Protein 3U0V (pdb70)

Nearest PDB structures (foldseek):
  3u0v-assembly1_A  TM=1.005E+00  e=5.266E-47  Homo sapiens
  6qgo-assembly1_B  TM=9.030E-01  e=2.728E-20  Homo sapiens
  5syn-assembly3_C  TM=9.122E-01  e=4.892E-20  Homo sapiens
  6bje-assembly2_B  TM=8.977E-01  e=9.302E-20  Homo sapiens
  1fj2-assembly1_A  TM=8.960E-01  e=1.400E-19  Homo sapiens

Secondary structure (DSSP, 8-state):
--EEEE--SS---EEEEEE--TT--HHHHHHHHHHHHTS----SSEEEEEE-PPEEE-GGGTT-EEE-SS--SSSSSSS---HHHHHHHHHHHHHHHHHHHHTT--GGGEEEEEETHHHHHHHHIIIII-TTSSEEEEES----TT-HHHHHHHH--S----EEEEEETT-SSS-HHHHHHHHHHHHHTT--EEEEEETT--SS--HHHHHHHHHHHHHH--

Radius of gyration: 16.02 Å; Cα contacts (8 Å, |Δi|>4): 512; chains: 1; bounding box: 33×42×43 Å

Organism: Homo sapiens (NCBI:txid9606)

Structure (mmCIF, N/CA/C/O backbone):
data_3U0V
#
_entry.id   3U0V
#
_cell.length_a   47.782
_cell.length_b   60.778
_cell.length_c   76.620
_cell.angle_alpha   90.000
_cell.angle_beta   90.000
_cell.angle_gamma   90.000
#
_symmetry.space_group_name_H-M   'P 21 21 21'
#
loop_
_entity.id
_entity.type
_entity.pdbx_description
1 polymer 'Lysophospholipase-like protein 1'
2 water water
#
loop_
_atom_site.group_PDB
_atom_site.id
_atom_site.type_symbol
_atom_site.label_atom_id
_atom_site.label_alt_id
_atom_site.label_comp_id
_atom_site.label_asym_id
_atom_site.label_entity_id
_atom_site.label_seq_id
_atom_site.pdbx_PDB_ins_code
_atom_site.Cartn_x
_atom_site.Cartn_y
_atom_site.Cartn_z
_atom_site.occupancy
_atom_site.B_iso_or_equiv
_atom_site.auth_seq_id
_atom_site.auth_comp_id
_atom_site.auth_asym_id
_atom_site.auth_atom_id
_atom_site.pdbx_PDB_model_num
ATOM 1 N N . LEU A 1 11 ? 8.622 24.758 28.453 1.00 27.90 9 LEU A N 1
ATOM 2 C CA . LEU A 1 11 ? 9.429 25.526 27.411 1.00 22.46 9 LEU A CA 1
ATOM 3 C C . LEU A 1 11 ? 9.546 24.805 26.078 1.00 19.01 9 LEU A C 1
ATOM 4 O O . LEU A 1 11 ? 9.883 23.586 26.008 1.00 20.87 9 LEU A O 1
ATOM 9 N N . GLN A 1 12 ? 9.511 25.606 25.037 1.00 15.77 10 GLN A N 1
ATOM 10 C CA . GLN A 1 12 ? 9.835 25.142 23.682 1.00 15.30 10 GLN A CA 1
ATOM 11 C C . GLN A 1 12 ? 11.343 25.050 23.653 1.00 16.26 10 GLN A C 1
ATOM 12 O O . GLN A 1 12 ? 11.994 25.760 24.418 1.00 16.82 10 GLN A O 1
ATOM 18 N N . ARG A 1 13 ? 11.860 24.237 22.758 1.00 15.54 11 ARG A N 1
ATOM 19 C CA . ARG A 1 13 ? 13.353 24.108 22.715 1.00 14.53 11 ARG A CA 1
ATOM 20 C C . ARG A 1 13 ? 13.836 23.547 21.398 1.00 18.75 11 ARG A C 1
ATOM 21 O O . ARG A 1 13 ? 13.003 22.902 20.694 1.00 26.27 11 ARG A O 1
ATOM 29 N N . CYS A 1 14 ? 15.122 23.804 21.080 1.00 15.01 12 CYS A N 1
ATOM 30 C CA . CYS A 1 14 ? 15.731 23.204 19.899 1.00 15.41 12 CYS A CA 1
ATOM 31 C C . CYS A 1 14 ? 16.700 22.178 20.464 1.00 17.85 12 CYS A C 1
ATOM 32 O O . CYS A 1 14 ? 17.497 22.543 21.335 1.00 15.16 12 CYS A O 1
ATOM 35 N N . ILE A 1 15 ? 16.624 20.913 20.020 1.00 15.93 13 ILE A N 1
ATOM 36 C CA . ILE A 1 15 ? 17.606 19.888 20.513 1.00 13.71 13 ILE A CA 1
ATOM 37 C C . ILE A 1 15 ? 18.543 19.501 19.426 1.00 19.30 13 ILE A C 1
ATOM 38 O O . ILE A 1 15 ? 18.093 19.024 18.360 1.00 18.99 13 ILE A O 1
ATOM 43 N N . VAL A 1 16 ? 19.837 19.700 19.701 1.00 13.85 14 VAL A N 1
ATOM 44 C CA . VAL A 1 16 ? 20.942 19.198 18.782 1.00 12.31 14 VAL A CA 1
ATOM 45 C C . VAL A 1 16 ? 21.456 17.862 19.390 1.00 12.77 14 VAL A C 1
ATOM 46 O O . VAL A 1 16 ? 22.005 17.830 20.463 1.00 12.78 14 VAL A O 1
ATOM 50 N N . SER A 1 17 ? 21.088 16.734 18.775 1.00 12.40 15 SER A N 1
ATOM 51 C CA . SER A 1 17 ? 21.431 15.393 19.350 1.00 12.90 15 SER A CA 1
ATOM 52 C C . SER A 1 17 ? 22.948 15.139 19.345 1.00 12.13 15 SER A C 1
ATOM 53 O O . SER A 1 17 ? 23.703 15.740 18.561 1.00 13.97 15 SER A O 1
ATOM 56 N N . PRO A 1 18 ? 23.407 14.229 20.224 1.00 11.49 16 PRO A N 1
ATOM 57 C CA . PRO A 1 18 ? 24.791 13.708 20.088 1.00 12.06 16 PRO A CA 1
ATOM 58 C C . PRO A 1 18 ? 24.781 12.838 18.824 1.00 15.08 16 PRO A C 1
ATOM 59 O O . PRO A 1 18 ? 23.736 12.407 18.377 1.00 14.26 16 PRO A O 1
ATOM 63 N N . ALA A 1 19 ? 25.963 12.600 18.299 1.00 11.43 17 ALA A N 1
ATOM 64 C CA . ALA A 1 19 ? 26.139 11.730 17.090 1.00 11.43 17 ALA A CA 1
ATOM 65 C C . ALA A 1 19 ? 25.937 10.257 17.457 1.00 14.34 17 ALA A C 1
ATOM 66 O O . ALA A 1 19 ? 25.604 9.438 16.621 1.00 15.08 17 ALA A O 1
ATOM 68 N N . GLY A 1 20 ? 26.116 9.942 18.711 1.00 13.51 18 GLY A N 1
ATOM 69 C CA . GLY A 1 20 ? 25.916 8.541 19.220 1.00 12.82 18 GLY A CA 1
ATOM 70 C C . GLY A 1 20 ? 25.283 8.579 20.573 1.00 12.75 18 GLY A C 1
ATOM 71 O O . GLY A 1 20 ? 24.395 9.401 20.858 1.00 16.33 18 GLY A O 1
ATOM 72 N N . ARG A 1 21 ? 25.602 7.590 21.397 1.00 13.30 19 ARG A N 1
ATOM 73 C CA . ARG A 1 21 ? 24.770 7.383 22.646 1.00 12.23 19 ARG A CA 1
ATOM 74 C C . ARG A 1 21 ? 24.818 8.660 23.521 1.00 11.71 19 ARG A C 1
ATOM 75 O O . ARG A 1 21 ? 25.963 9.225 23.740 1.00 16.22 19 ARG A O 1
ATOM 83 N N . HIS A 1 22 ? 23.623 9.064 24.038 1.00 14.23 20 HIS A N 1
ATOM 84 C CA . HIS A 1 22 ? 23.632 10.268 24.876 1.00 14.32 20 HIS A CA 1
ATOM 85 C C . HIS A 1 22 ? 24.095 9.905 26.289 1.00 14.16 20 HIS A C 1
ATOM 8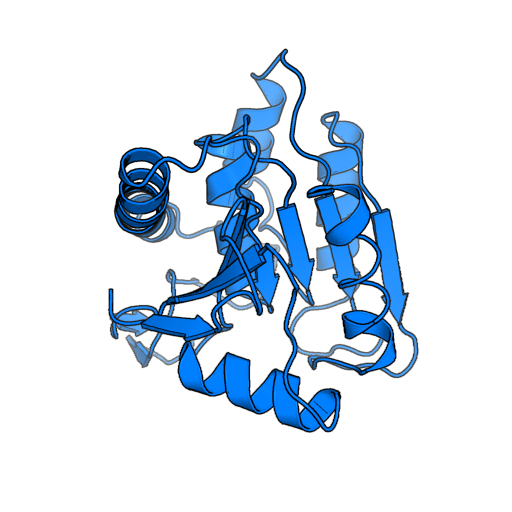6 O O . HIS A 1 22 ? 23.455 8.998 26.956 1.00 15.85 20 HIS A O 1
ATOM 93 N N . SER A 1 23 ? 25.121 10.605 26.780 1.00 13.53 21 SER A N 1
ATOM 94 C CA . SER A 1 23 ? 25.571 10.351 28.164 1.00 11.98 21 SER A CA 1
ATOM 95 C C . SER A 1 23 ? 25.674 11.666 29.023 1.00 12.11 21 SER A C 1
ATOM 96 O O . SER A 1 23 ? 26.014 11.609 30.210 1.00 16.62 21 SER A O 1
ATOM 99 N N . ALA A 1 24 ? 25.494 12.826 28.393 1.00 12.07 22 ALA A N 1
ATOM 100 C CA . ALA A 1 24 ? 25.632 14.094 29.109 1.00 10.69 22 ALA A CA 1
ATOM 101 C C . ALA A 1 24 ? 24.799 15.147 28.348 1.00 14.91 22 ALA A C 1
ATOM 102 O O . ALA A 1 24 ? 24.377 14.947 27.188 1.00 11.72 22 ALA A O 1
ATOM 104 N N . SER A 1 25 ? 24.563 16.267 29.021 1.00 14.22 23 SER A N 1
ATOM 105 C CA . SER A 1 25 ? 23.620 17.241 28.430 1.00 15.89 23 SER A CA 1
ATOM 106 C C . SER A 1 25 ? 24.278 18.610 28.650 1.00 16.56 23 SER A C 1
ATOM 107 O O . SER A 1 25 ? 24.857 18.836 29.728 1.00 15.70 23 SER A O 1
ATOM 110 N N . LEU A 1 26 ? 24.124 19.486 27.640 1.00 14.34 24 LEU A N 1
ATOM 111 C CA . LEU A 1 26 ? 24.555 20.879 27.689 1.00 12.71 24 LEU A CA 1
ATOM 112 C C . LEU A 1 26 ? 23.238 21.698 27.566 1.00 12.88 24 LEU A C 1
ATOM 113 O O . LEU A 1 26 ? 22.602 21.629 26.519 1.00 14.12 24 LEU A O 1
ATOM 118 N N . ILE A 1 27 ? 22.908 22.558 28.553 1.00 10.99 25 ILE A N 1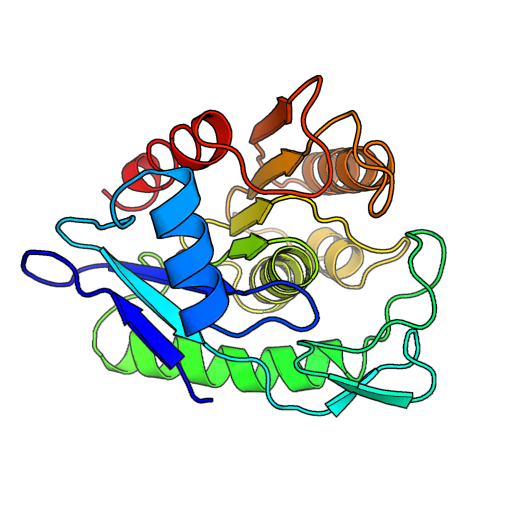
ATOM 119 C CA . ILE A 1 27 ? 21.641 23.423 28.485 1.00 11.57 25 ILE A CA 1
ATOM 120 C C . ILE A 1 27 ? 22.339 24.771 28.147 1.00 16.58 25 ILE A C 1
ATOM 121 O O . ILE A 1 27 ? 23.125 25.265 28.943 1.00 12.29 25 ILE A O 1
ATOM 126 N N . PHE A 1 28 ? 21.976 25.356 27.028 1.00 11.99 26 PHE A N 1
ATOM 127 C CA . PHE A 1 28 ? 22.740 26.557 26.512 1.00 12.76 26 PHE A CA 1
ATOM 128 C C . PHE A 1 28 ? 21.617 27.611 26.334 1.00 11.44 26 PHE A C 1
ATOM 129 O O . PHE A 1 28 ? 20.701 27.473 25.479 1.00 11.33 26 PHE A O 1
ATOM 137 N N . LEU A 1 29 ? 21.674 28.713 27.136 1.00 10.03 27 LEU A N 1
ATOM 138 C CA . LEU A 1 29 ? 20.521 29.671 27.238 1.00 12.21 27 LEU A CA 1
ATOM 139 C C . LEU A 1 29 ? 20.835 30.882 26.406 1.00 13.66 27 LEU A C 1
ATOM 140 O O . LEU A 1 29 ? 21.906 31.484 26.476 1.00 11.30 27 LEU A O 1
ATOM 145 N N . HIS A 1 30 ? 19.901 31.231 25.576 1.00 10.33 28 HIS A N 1
ATOM 146 C CA . HIS A 1 30 ? 20.016 32.417 24.635 1.00 11.15 28 HIS A CA 1
ATOM 147 C C . HIS A 1 30 ? 19.945 33.805 25.355 1.00 10.91 28 HIS A C 1
ATOM 148 O O . HIS A 1 30 ? 19.693 33.864 26.564 1.00 11.17 28 HIS A O 1
ATOM 155 N N . GLY A 1 31 ? 20.481 34.856 24.675 1.00 13.83 29 GLY A N 1
ATOM 156 C CA . GLY A 1 31 ? 20.404 36.191 25.252 1.00 13.10 29 GLY A CA 1
ATOM 157 C C . GLY A 1 31 ? 19.072 36.884 24.978 1.00 10.03 29 GLY A C 1
ATOM 158 O O . GLY A 1 31 ? 18.058 36.330 24.399 1.00 12.16 29 GLY A O 1
ATOM 159 N N . SER A 1 32 ? 18.968 38.131 25.494 1.00 12.35 30 SER A N 1
ATOM 160 C CA . SER A 1 32 ? 17.635 38.778 25.436 1.00 13.01 30 SER A CA 1
ATOM 161 C C . SER A 1 32 ?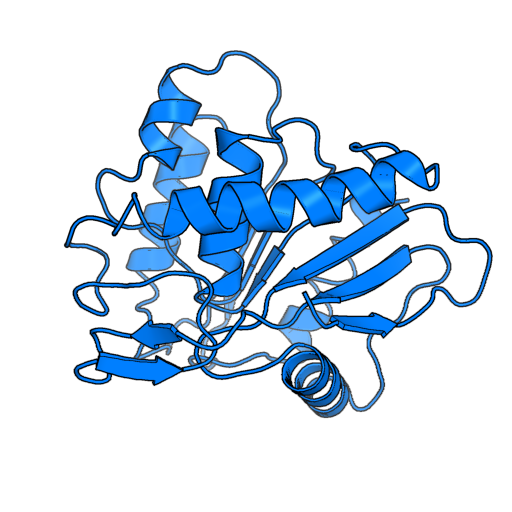 17.148 38.880 23.998 1.00 16.04 30 SER A C 1
ATOM 162 O O . SER A 1 32 ? 17.833 39.169 23.098 1.00 12.89 30 SER A O 1
ATOM 165 N N . GLY A 1 33 ? 15.850 38.580 23.843 1.00 12.42 31 GLY A N 1
ATOM 166 C CA . GLY A 1 33 ? 15.173 38.795 22.577 1.00 15.33 31 GLY A CA 1
ATOM 167 C C . GLY A 1 33 ? 15.334 37.645 21.562 1.00 15.16 31 GLY A C 1
ATOM 168 O O . GLY A 1 33 ? 14.811 37.704 20.445 1.00 15.55 31 GLY A O 1
ATOM 169 N N . ASP A 1 34 ? 16.087 36.631 21.893 1.00 12.68 32 ASP A N 1
ATOM 170 C CA . ASP A 1 34 ? 16.458 35.619 20.886 1.00 13.33 32 ASP A CA 1
ATOM 171 C C . ASP A 1 34 ? 15.464 34.379 21.158 1.00 12.76 32 ASP A C 1
ATOM 172 O O . ASP A 1 34 ? 14.357 34.472 21.790 1.00 16.89 32 ASP A O 1
ATOM 177 N N . SER A 1 35 ? 15.860 33.215 20.631 1.00 15.08 33 SER A N 1
ATOM 178 C CA . SER A 1 35 ? 15.180 31.977 20.873 1.00 11.89 33 SER A CA 1
ATOM 179 C C . SER A 1 35 ? 16.129 30.819 20.871 1.00 14.44 33 SER A C 1
ATOM 180 O O . SER A 1 35 ? 17.317 31.046 20.475 1.00 9.72 33 SER A O 1
ATOM 183 N N . GLY A 1 36 ? 15.712 29.582 21.234 1.00 11.54 34 GLY A N 1
ATOM 184 C CA . GLY A 1 36 ? 16.797 28.577 21.187 1.00 12.03 34 GLY A CA 1
ATOM 185 C C . GLY A 1 36 ? 17.290 28.214 19.742 1.00 10.87 34 GLY A C 1
ATOM 186 O O . GLY A 1 36 ? 18.507 28.009 19.557 1.00 12.84 34 GLY A O 1
ATOM 187 N N . GLN A 1 37 ? 16.327 28.098 18.776 1.00 12.13 35 GLN A N 1
ATOM 188 C CA . GLN A 1 37 ? 16.698 27.856 17.402 1.00 13.05 35 GLN A CA 1
ATOM 189 C C . GLN A 1 37 ? 17.540 29.065 16.862 1.00 16.06 35 GLN A C 1
ATOM 190 O O . GLN A 1 37 ? 18.449 28.876 16.116 1.00 13.54 35 GLN A O 1
ATOM 196 N N . GLY A 1 38 ? 17.176 30.286 17.243 1.00 16.63 36 GLY A N 1
ATOM 197 C CA . GLY A 1 38 ? 17.989 31.501 16.910 1.00 12.00 36 GLY A CA 1
ATOM 198 C C . GLY A 1 38 ? 19.421 31.337 17.343 1.00 14.39 36 GLY A C 1
ATOM 199 O O . GLY A 1 38 ? 20.236 31.585 16.539 1.00 12.11 36 GLY A O 1
ATOM 200 N N . LEU A 1 39 ? 19.668 30.918 18.570 1.00 11.09 37 LEU A N 1
ATOM 201 C CA . LEU A 1 39 ? 21.078 30.831 19.127 1.00 12.85 37 LEU A CA 1
ATOM 202 C C . LEU A 1 39 ? 21.813 29.710 18.344 1.00 10.90 37 LEU A C 1
ATOM 203 O O . LEU A 1 39 ? 23.021 29.825 17.999 1.00 11.82 37 LEU A O 1
ATOM 208 N N . ARG A 1 40 ? 21.098 28.585 18.233 1.00 11.86 38 ARG A N 1
ATOM 209 C CA . ARG A 1 40 ? 21.628 27.436 17.473 1.00 12.80 38 ARG A CA 1
ATOM 210 C C . ARG A 1 40 ? 22.157 27.828 16.069 1.00 14.56 38 ARG A C 1
ATOM 211 O O . ARG A 1 40 ? 23.334 27.480 15.717 1.00 13.49 38 ARG A O 1
ATOM 219 N N . MET A 1 41 ? 21.318 28.573 15.337 1.00 12.42 39 MET A N 1
ATOM 220 C CA . MET A 1 41 ? 21.676 29.010 13.959 1.00 14.43 39 MET A CA 1
ATOM 221 C C . MET A 1 41 ? 22.755 30.098 13.968 1.00 14.40 39 MET A C 1
ATOM 222 O O . MET A 1 41 ? 23.607 30.123 13.097 1.00 16.36 39 MET A O 1
ATOM 227 N N . TRP A 1 42 ? 22.778 30.898 15.040 1.00 12.83 40 TRP A N 1
ATOM 228 C CA . TRP A 1 42 ? 23.751 31.947 15.165 1.00 13.93 40 TRP A CA 1
ATOM 229 C C . TRP A 1 42 ? 25.135 31.249 15.362 1.00 11.81 40 TRP A C 1
ATOM 230 O O . TRP A 1 42 ? 26.176 31.524 14.635 1.00 17.77 40 TRP A O 1
ATOM 241 N N . ILE A 1 43 ? 25.208 30.284 16.297 1.00 11.56 41 ILE A N 1
ATOM 242 C CA . ILE A 1 43 ? 26.495 29.526 16.549 1.00 11.94 41 ILE A CA 1
ATOM 243 C C . ILE A 1 43 ? 26.947 28.836 15.199 1.00 12.89 41 ILE A C 1
ATOM 244 O O . ILE A 1 43 ? 28.168 28.833 14.896 1.00 17.14 41 ILE A O 1
ATOM 249 N N . LYS A 1 44 ? 25.956 28.246 14.509 1.00 13.66 42 LYS A N 1
ATOM 250 C CA . LYS A 1 44 ? 26.207 27.530 13.236 1.00 16.33 42 LYS A CA 1
ATOM 251 C C . LYS A 1 44 ? 26.868 28.516 12.251 1.00 26.37 42 LYS A C 1
ATOM 252 O O . LYS A 1 44 ? 27.906 28.179 11.613 1.00 19.87 42 LYS A O 1
ATOM 258 N N . GLN A 1 45 ? 26.307 29.730 12.151 1.00 15.16 43 GLN A N 1
ATOM 259 C CA . GLN A 1 45 ? 26.962 30.743 11.285 1.00 23.27 43 GLN A CA 1
ATOM 260 C C . GLN A 1 45 ? 28.372 31.079 11.769 1.00 19.78 43 GLN A C 1
ATOM 261 O O . GLN A 1 45 ? 29.359 31.092 10.960 1.00 19.18 43 GLN A O 1
ATOM 267 N N . VAL A 1 46 ? 28.580 31.297 13.087 1.00 16.16 44 VAL A N 1
ATOM 268 C CA . VAL A 1 46 ? 29.887 31.731 13.601 1.00 15.77 44 VAL A CA 1
ATOM 269 C C . VAL A 1 46 ? 30.962 30.658 13.413 1.00 25.06 44 VAL A C 1
ATOM 270 O O . VAL A 1 46 ? 32.120 30.977 13.147 1.00 23.70 44 VAL A O 1
ATOM 274 N N . LEU A 1 47 ? 30.536 29.386 13.491 1.00 21.50 45 LEU A N 1
ATOM 275 C CA . LEU A 1 47 ? 31.423 28.228 13.181 1.00 20.07 45 LEU A CA 1
ATOM 276 C C . LEU A 1 47 ? 31.441 27.688 11.767 1.00 25.12 45 LEU A C 1
ATOM 277 O O . LEU A 1 47 ? 32.207 26.734 11.502 1.00 36.70 45 LEU A O 1
ATOM 282 N N . ASN A 1 48 ? 30.556 28.139 10.895 1.00 25.75 46 ASN A N 1
ATOM 283 C CA . ASN A 1 48 ? 30.379 27.573 9.553 1.00 25.37 46 ASN A CA 1
ATOM 284 C C . ASN A 1 48 ? 30.037 26.069 9.598 1.00 28.39 46 ASN A C 1
ATOM 285 O O . ASN A 1 48 ? 30.227 25.355 8.649 1.00 24.57 46 ASN A O 1
ATOM 290 N N . GLN A 1 49 ? 29.573 25.597 10.749 1.00 23.51 47 GLN A N 1
ATOM 291 C CA . GLN A 1 49 ? 28.933 24.276 10.803 1.00 28.37 47 GLN A CA 1
ATOM 292 C C . GLN A 1 49 ? 28.326 24.249 12.173 1.00 19.22 47 GLN A C 1
ATOM 293 O O . GLN A 1 49 ? 28.639 25.079 13.009 1.00 18.20 47 GLN A O 1
ATOM 299 N N . ASP A 1 50 ? 27.446 23.320 12.400 1.00 19.21 48 ASP A N 1
ATOM 300 C CA . ASP A 1 50 ? 26.852 23.256 13.743 1.00 18.16 48 ASP A CA 1
ATOM 301 C C . ASP A 1 50 ? 27.825 22.868 14.804 1.00 15.36 48 ASP A C 1
ATOM 302 O O . ASP A 1 50 ? 28.853 22.119 14.592 1.00 15.80 48 ASP A O 1
ATOM 307 N N . LEU A 1 51 ? 27.578 23.396 16.000 1.00 15.37 49 LEU A N 1
ATOM 308 C CA . LEU A 1 51 ? 28.239 22.902 17.192 1.00 11.95 49 LEU A CA 1
ATOM 309 C C . LEU A 1 51 ? 27.611 21.550 17.518 1.00 15.63 49 LEU A C 1
ATOM 310 O O . LEU A 1 51 ? 26.381 21.484 17.746 1.00 12.41 49 LEU A O 1
ATOM 315 N N . THR A 1 52 ? 28.402 20.505 17.688 1.00 12.78 50 THR A N 1
ATOM 316 C CA . THR A 1 52 ? 27.832 19.142 17.877 1.00 13.16 50 THR A CA 1
ATOM 317 C C . THR A 1 52 ? 28.795 18.362 18.689 1.00 14.77 50 THR A C 1
ATOM 318 O O . THR A 1 52 ? 30.008 18.656 18.655 1.00 13.42 50 THR A O 1
ATOM 322 N N . PHE A 1 53 ? 28.329 17.312 19.354 1.00 14.01 51 PHE A N 1
ATOM 323 C CA . PHE A 1 53 ? 29.212 16.451 20.127 1.00 12.39 51 PHE A CA 1
ATOM 324 C C . PHE A 1 53 ? 28.905 14.985 19.855 1.00 12.45 51 PHE A C 1
ATOM 325 O O . PHE A 1 53 ? 27.823 14.659 19.335 1.00 13.62 51 PHE A O 1
ATOM 333 N N . GLN A 1 54 ? 29.855 14.151 20.297 1.00 13.94 52 GLN A N 1
ATOM 334 C CA . GLN A 1 54 ? 29.531 12.688 20.149 1.00 13.16 52 GLN A CA 1
ATOM 335 C C . GLN A 1 54 ? 28.553 12.132 21.168 1.00 11.24 52 GLN A C 1
ATOM 336 O O . GLN A 1 54 ? 27.707 11.253 20.817 1.00 12.86 52 GLN A O 1
ATOM 342 N N . HIS A 1 55 ? 28.617 12.623 22.425 1.00 12.15 53 HIS A N 1
ATOM 343 C CA . HIS A 1 55 ? 27.855 12.036 23.483 1.00 12.89 53 HIS A CA 1
ATOM 344 C C . HIS A 1 55 ? 26.987 13.046 24.254 1.00 13.41 53 HIS A C 1
ATOM 345 O O . HIS A 1 55 ? 26.234 12.679 25.188 1.00 12.38 53 HIS A O 1
ATOM 352 N N . ILE A 1 56 ? 27.125 14.317 23.869 1.00 12.98 54 ILE A N 1
ATOM 353 C CA . ILE A 1 56 ? 26.485 15.398 24.605 1.00 10.97 54 ILE A CA 1
ATOM 354 C C . ILE A 1 56 ? 25.327 15.945 23.808 1.00 11.09 54 ILE A C 1
ATOM 355 O O . ILE A 1 56 ? 25.478 16.343 22.638 1.00 13.71 54 ILE A O 1
ATOM 360 N N . LYS A 1 57 ? 24.152 15.955 24.399 1.00 11.46 55 LYS A N 1
ATOM 361 C CA . LYS A 1 57 ? 22.965 16.469 23.679 1.00 13.29 55 LYS A CA 1
ATOM 362 C C . LYS A 1 57 ? 22.874 17.949 24.079 1.00 15.59 55 LYS A C 1
ATOM 363 O O . LYS A 1 57 ? 23.079 18.282 25.252 1.00 15.98 55 LYS A O 1
ATOM 369 N N . ILE A 1 58 ? 22.609 18.802 23.087 1.00 13.41 56 ILE A N 1
ATOM 370 C CA . ILE A 1 58 ? 22.525 20.249 23.399 1.00 12.42 56 ILE A CA 1
ATOM 371 C C . ILE A 1 58 ? 21.025 20.659 23.448 1.00 12.03 56 ILE A C 1
ATOM 372 O O . ILE A 1 58 ? 20.277 20.349 22.505 1.00 13.59 56 ILE A O 1
ATOM 377 N N . ILE A 1 59 ? 20.575 21.304 24.536 1.00 10.45 57 ILE A N 1
ATOM 378 C CA . ILE A 1 59 ? 19.187 21.714 24.633 1.00 11.12 57 ILE A CA 1
ATOM 379 C C . ILE A 1 59 ? 19.275 23.251 24.619 1.00 11.93 57 ILE A C 1
ATOM 380 O O . ILE A 1 59 ? 20.023 23.828 25.459 1.00 13.52 57 ILE A O 1
ATOM 385 N N . TYR A 1 60 ? 18.647 23.830 23.612 1.00 9.71 58 TYR A N 1
ATOM 386 C CA . TYR A 1 60 ? 18.580 25.334 23.535 1.00 10.31 58 TYR A CA 1
ATOM 387 C C . TYR A 1 60 ? 17.088 25.635 23.786 1.00 9.93 58 TYR A C 1
ATOM 388 O O . TYR A 1 60 ? 16.313 25.718 22.810 1.00 13.42 58 TYR A O 1
ATOM 397 N N . PRO A 1 61 ? 16.705 25.942 25.066 1.00 9.98 59 PRO A N 1
ATOM 398 C CA . PRO A 1 61 ? 15.237 26.227 25.316 1.00 9.99 59 PRO A CA 1
ATOM 399 C C . PRO A 1 61 ? 14.994 27.684 24.951 1.00 11.91 59 PRO A C 1
ATOM 400 O O . PRO A 1 61 ? 16.041 28.513 24.896 1.00 12.35 59 PRO A O 1
ATOM 404 N N . THR A 1 62 ? 13.711 27.982 24.726 1.00 14.80 60 THR A N 1
ATOM 405 C CA . THR A 1 62 ? 13.327 29.345 24.359 1.00 12.70 60 THR A CA 1
ATOM 406 C C . THR A 1 62 ? 12.651 29.985 25.612 1.00 11.40 60 THR A C 1
ATOM 407 O O . THR A 1 62 ? 11.697 29.413 26.210 1.00 12.72 60 THR A O 1
ATOM 411 N N . ALA A 1 63 ? 13.079 31.228 25.947 1.00 11.98 61 ALA A N 1
ATOM 412 C CA . ALA A 1 63 ? 12.494 31.925 27.136 1.00 13.32 61 ALA A CA 1
ATOM 413 C C . ALA A 1 63 ? 11.061 32.268 26.716 1.00 13.11 61 ALA A C 1
ATOM 414 O O . ALA A 1 63 ? 10.893 32.808 25.587 1.00 11.15 61 ALA A O 1
ATOM 416 N N . PRO A 1 64 ? 10.042 32.081 27.631 1.00 17.36 62 PRO A N 1
ATOM 417 C CA . PRO A 1 64 ? 8.700 32.410 27.196 1.00 20.34 62 PRO A CA 1
ATOM 418 C C . PRO A 1 64 ? 8.595 33.933 27.015 1.00 19.24 62 PRO A C 1
ATOM 419 O O . PRO A 1 64 ? 9.351 34.654 27.698 1.00 17.69 62 PRO A O 1
ATOM 423 N N . PRO A 1 65 ? 7.660 34.414 26.179 1.00 15.91 63 PRO A N 1
ATOM 424 C CA . PRO A 1 65 ? 7.564 35.850 25.947 1.00 15.95 63 PRO A CA 1
ATOM 425 C C . PRO A 1 65 ? 6.998 36.543 27.184 1.00 18.53 63 PRO A C 1
ATOM 426 O O . PRO A 1 65 ? 6.097 35.990 27.842 1.00 15.52 63 PRO A O 1
ATOM 430 N N . ARG A 1 66 ? 7.590 37.654 27.562 1.00 16.50 64 ARG A N 1
ATOM 431 C CA . ARG A 1 66 ? 7.113 38.360 28.750 1.00 18.96 64 ARG A CA 1
ATOM 432 C C . ARG A 1 66 ? 7.485 39.838 28.695 1.00 18.10 64 ARG A C 1
ATOM 433 O O . ARG A 1 66 ? 8.236 40.238 27.861 1.00 12.84 64 ARG A O 1
ATOM 441 N N . SER A 1 67 ? 6.876 40.655 29.573 1.00 18.38 65 SER A N 1
ATOM 442 C CA . SER A 1 67 ? 7.220 42.094 29.599 1.00 16.80 65 SER A CA 1
ATOM 443 C C . SER A 1 67 ? 8.716 42.273 29.943 1.00 18.73 65 SER A C 1
ATOM 444 O O . SER A 1 67 ? 9.243 41.546 30.753 1.00 16.60 65 SER A O 1
ATOM 447 N N . TYR A 1 68 ? 9.397 43.232 29.302 1.00 12.66 66 TYR A N 1
ATOM 448 C CA . TYR A 1 68 ? 10.789 43.538 29.614 1.00 12.76 66 TYR A CA 1
ATOM 449 C C . TYR A 1 68 ? 10.921 45.028 29.818 1.00 12.89 66 TYR A C 1
ATOM 450 O O . TYR A 1 68 ? 10.619 45.864 28.928 1.00 14.06 66 TYR A O 1
ATOM 459 N N . THR A 1 69 ? 11.297 45.374 31.043 1.00 12.23 67 THR A N 1
ATOM 460 C CA . THR A 1 69 ? 11.304 46.833 31.495 1.00 12.55 67 THR A CA 1
ATOM 461 C C . THR A 1 69 ? 12.305 47.682 30.622 1.00 14.24 67 THR A C 1
ATOM 462 O O . THR A 1 69 ? 11.925 48.789 30.238 1.00 16.89 67 THR A O 1
ATOM 466 N N . PRO A 1 70 ? 13.497 47.158 30.214 1.00 15.23 68 PRO A N 1
ATOM 467 C CA . PRO A 1 70 ? 14.287 48.069 29.331 1.00 14.67 68 PRO A CA 1
ATOM 468 C C . PRO A 1 70 ? 13.666 48.303 27.954 1.00 15.61 68 PRO A C 1
ATOM 469 O O . PRO A 1 70 ? 14.012 49.284 27.297 1.00 20.08 68 PRO A O 1
ATOM 473 N N . MET A 1 71 ? 12.637 47.518 27.574 1.00 15.58 69 MET A N 1
ATOM 474 C CA . MET A 1 71 ? 11.876 47.729 26.339 1.00 15.89 69 MET A CA 1
ATOM 475 C C . MET A 1 71 ? 10.500 48.442 26.637 1.00 15.52 69 MET A C 1
ATOM 476 O O . MET A 1 71 ? 9.549 48.310 25.891 1.00 20.16 69 MET A O 1
ATOM 481 N N . LYS A 1 72 ? 10.486 49.139 27.767 1.00 15.03 70 LYS A N 1
ATOM 482 C CA . LYS A 1 72 ? 9.341 49.868 28.269 1.00 19.77 70 LYS A CA 1
ATOM 483 C C . LYS A 1 72 ? 8.173 48.982 28.379 1.00 17.18 70 LYS A C 1
ATOM 484 O O . LYS A 1 72 ? 7.073 49.396 28.073 1.00 16.67 70 LYS A O 1
ATOM 490 N N . GLY A 1 73 ? 8.400 47.743 28.840 1.00 15.64 71 GLY A N 1
ATOM 491 C CA . GLY A 1 73 ? 7.300 46.824 29.075 1.00 18.06 71 GLY A CA 1
ATOM 492 C C . GLY A 1 73 ? 6.786 46.059 27.879 1.00 19.63 71 GLY A C 1
ATOM 493 O O . GLY A 1 73 ? 5.936 45.205 28.015 1.00 21.33 71 GLY A O 1
ATOM 494 N N . GLY A 1 74 ? 7.305 46.377 26.695 1.00 25.08 72 GLY A N 1
ATOM 495 C CA . GLY A 1 74 ? 7.126 45.555 25.515 1.00 23.05 72 GLY A CA 1
ATOM 496 C C . GLY A 1 74 ? 7.429 44.080 25.787 1.00 23.17 72 GLY A C 1
ATOM 497 O O . GLY A 1 74 ? 8.225 43.740 26.684 1.00 17.20 72 GLY A O 1
ATOM 498 N N . ILE A 1 75 ? 6.853 43.224 24.948 1.00 15.92 73 ILE A N 1
ATOM 499 C CA . ILE A 1 75 ? 7.000 41.760 25.107 1.00 15.53 73 ILE A CA 1
ATOM 500 C C . ILE A 1 75 ? 8.277 41.277 24.435 1.00 16.98 73 ILE A C 1
ATOM 501 O O . ILE A 1 75 ? 8.591 41.645 23.290 1.00 18.87 73 ILE A O 1
ATOM 506 N N . SER A 1 76 ? 9.014 40.435 25.154 1.00 15.88 74 SER A N 1
ATOM 507 C CA . SER A 1 76 ? 10.372 39.998 24.599 1.00 12.79 74 SER A CA 1
ATOM 508 C C . SER A 1 76 ? 10.576 38.554 25.090 1.00 12.55 74 SER A C 1
ATOM 509 O O . SER A 1 76 ? 10.153 38.198 26.220 1.00 15.59 74 SER A O 1
ATOM 512 N N . ASN A 1 77 ? 11.217 37.707 24.302 1.00 13.49 75 ASN A N 1
ATOM 513 C CA . ASN A 1 77 ? 11.768 36.484 24.918 1.00 14.72 75 ASN A CA 1
ATOM 514 C C . ASN A 1 77 ? 12.958 36.743 25.855 1.00 13.81 75 ASN A C 1
ATOM 515 O O . ASN A 1 77 ? 14.170 36.714 25.422 1.00 12.29 75 ASN A O 1
ATOM 520 N N . VAL A 1 78 ? 12.650 36.899 27.127 1.00 13.32 76 VAL A N 1
ATOM 521 C CA . VAL A 1 78 ? 13.630 37.175 28.162 1.00 11.47 76 VAL A CA 1
ATOM 522 C C . VAL A 1 78 ? 13.512 36.211 29.338 1.00 10.46 76 VAL A C 1
ATOM 523 O O . VAL A 1 78 ? 12.385 35.929 29.731 1.00 15.55 76 VAL A O 1
ATOM 527 N N . TRP A 1 79 ? 14.719 35.733 29.809 1.00 11.45 77 TRP A N 1
ATOM 528 C CA . TRP A 1 79 ? 14.704 34.814 30.967 1.00 13.13 77 TRP A CA 1
ATOM 529 C C . TRP A 1 79 ? 14.168 35.515 32.233 1.00 12.46 77 TRP A C 1
ATOM 530 O O . TRP A 1 79 ? 13.649 34.845 33.087 1.00 14.06 77 TRP A O 1
ATOM 541 N N . PHE A 1 80 ? 14.392 36.824 32.347 1.00 11.69 78 PHE A N 1
ATOM 542 C CA . PHE A 1 80 ? 14.056 37.560 33.567 1.00 11.19 78 PHE A CA 1
ATOM 543 C C . PHE A 1 80 ? 14.101 39.032 33.217 1.00 10.84 78 PHE A C 1
ATOM 544 O O . PHE A 1 80 ? 14.416 39.413 32.102 1.00 12.26 78 PHE A O 1
ATOM 552 N N . ASP A 1 81 ? 13.616 39.850 34.147 1.00 13.17 79 ASP A N 1
ATOM 553 C CA . ASP A 1 81 ? 13.472 41.261 33.859 1.00 14.84 79 ASP A CA 1
ATOM 554 C C . ASP A 1 81 ? 14.675 41.973 34.435 1.00 15.68 79 ASP A C 1
ATOM 555 O O . ASP A 1 81 ? 15.391 41.473 35.310 1.00 15.15 79 ASP A O 1
ATOM 560 N N . ARG A 1 82 ? 14.941 43.175 33.904 1.00 15.22 80 ARG A N 1
ATOM 561 C CA . ARG A 1 82 ? 15.992 44.040 34.476 1.00 13.35 80 ARG A CA 1
ATOM 562 C C . ARG A 1 82 ? 15.420 45.438 34.647 1.00 12.91 80 ARG A C 1
ATOM 563 O O . ARG A 1 82 ? 14.635 45.880 33.801 1.00 14.67 80 ARG A O 1
ATOM 571 N N . PHE A 1 83 ? 15.861 46.169 35.655 1.00 13.82 81 PHE A N 1
ATOM 572 C CA . PHE A 1 83 ? 15.391 47.560 35.789 1.00 11.74 81 PHE A CA 1
ATOM 573 C C . PHE A 1 83 ? 16.038 48.485 34.730 1.00 19.69 81 PHE A C 1
ATOM 574 O O . PHE A 1 83 ? 15.400 49.356 34.189 1.00 18.62 81 PHE A O 1
ATOM 582 N N . LYS A 1 84 ? 17.298 48.182 34.444 1.00 15.96 82 LYS A N 1
ATOM 583 C CA A LYS A 1 84 ? 18.345 49.029 33.752 0.50 18.06 82 LYS A CA 1
ATOM 584 C CA B LYS A 1 84 ? 18.222 48.940 33.524 0.50 17.02 82 LYS A CA 1
ATOM 585 C C . LYS A 1 84 ? 19.456 48.091 33.210 1.00 19.71 82 LYS A C 1
ATOM 586 O O . LYS A 1 84 ? 19.766 47.084 33.857 1.00 17.50 82 LYS A O 1
ATOM 597 N N . ILE A 1 85 ? 20.114 48.463 32.097 1.00 17.69 83 ILE A N 1
ATOM 598 C CA . ILE A 1 85 ? 21.284 47.670 31.684 1.00 20.57 83 ILE A CA 1
ATOM 599 C C . ILE A 1 85 ? 22.482 48.262 32.386 1.00 23.13 83 ILE A C 1
ATOM 600 O O . ILE A 1 85 ? 23.180 49.170 31.822 1.00 20.70 83 ILE A O 1
ATOM 605 N N . THR A 1 86 ? 22.749 47.747 33.596 1.00 17.14 84 THR A N 1
ATOM 606 C CA . THR A 1 86 ? 23.985 48.162 34.335 1.00 18.63 84 THR A CA 1
ATOM 607 C C . THR A 1 86 ? 24.216 47.131 35.447 1.00 17.78 84 THR A C 1
ATOM 608 O O . THR A 1 86 ? 23.237 46.447 35.806 1.00 22.02 84 THR A O 1
ATOM 612 N N . ASN A 1 87 ? 25.452 47.068 36.010 1.00 20.86 85 ASN A N 1
ATOM 613 C CA . ASN A 1 87 ? 25.661 46.188 37.153 1.00 16.22 85 ASN A CA 1
ATOM 614 C C . ASN A 1 87 ? 25.314 46.921 38.462 1.00 20.76 85 ASN A C 1
ATOM 615 O O . ASN A 1 87 ? 25.267 46.287 39.501 1.00 17.97 85 ASN A O 1
ATOM 620 N N . ASP A 1 88 ? 25.066 48.258 38.405 1.00 18.59 86 ASP A N 1
ATOM 621 C CA A ASP A 1 88 ? 24.923 49.041 39.621 0.50 21.86 86 ASP A CA 1
ATOM 622 C CA B ASP A 1 88 ? 24.922 48.965 39.668 0.50 21.93 86 ASP A CA 1
ATOM 623 C C . ASP A 1 88 ? 23.444 49.299 39.890 1.00 27.20 86 ASP A C 1
ATOM 624 O O . ASP A 1 88 ? 23.044 50.412 40.216 1.00 39.21 86 ASP A O 1
ATOM 633 N N . CYS A 1 89 ? 22.613 48.319 39.674 1.00 22.99 87 CYS A N 1
ATOM 634 C CA . CYS A 1 89 ? 21.274 48.406 40.175 1.00 20.22 87 CYS A CA 1
ATOM 635 C C . CYS A 1 89 ? 21.007 47.003 40.697 1.00 21.44 87 CYS A C 1
ATOM 636 O O . CYS A 1 89 ? 21.768 46.064 40.395 1.00 18.80 87 CYS A O 1
ATOM 639 N N . PRO A 1 90 ? 19.955 46.829 41.497 1.00 16.21 88 PRO A N 1
ATOM 640 C CA . PRO A 1 90 ? 19.729 45.472 42.015 1.00 15.65 88 PRO A CA 1
ATOM 641 C C . PRO A 1 90 ? 19.204 44.556 40.918 1.00 19.44 88 PRO A C 1
ATOM 642 O O . PRO A 1 90 ? 18.382 44.995 40.018 1.00 14.08 88 PRO A O 1
ATOM 646 N N . GLU A 1 91 ? 19.524 43.264 41.054 1.00 16.47 89 GLU A N 1
ATOM 647 C CA . GLU A 1 91 ? 18.831 42.319 40.155 1.00 17.88 89 GLU A CA 1
ATOM 648 C C . GLU A 1 91 ? 17.310 42.252 40.522 1.00 18.19 89 GLU A C 1
ATOM 649 O O . GLU A 1 91 ? 16.844 42.532 41.664 1.00 16.34 89 GLU A O 1
ATOM 655 N N . HIS A 1 92 ? 16.517 41.799 39.550 1.00 14.92 90 HIS A N 1
ATOM 656 C CA . HIS A 1 92 ? 15.058 41.663 39.751 1.00 14.70 90 HIS A CA 1
ATOM 657 C C . HIS A 1 92 ? 14.856 40.199 40.210 1.00 15.32 90 HIS A C 1
ATOM 658 O O . HIS A 1 92 ? 14.707 39.231 39.429 1.00 14.33 90 HIS A O 1
ATOM 665 N N . LEU A 1 93 ? 14.953 39.989 41.498 1.00 18.09 91 LEU A N 1
ATOM 666 C CA . LEU A 1 93 ? 15.117 38.608 41.989 1.00 19.19 91 LEU A CA 1
ATOM 667 C C . LEU A 1 93 ? 13.816 37.816 41.803 1.00 14.64 91 LEU A C 1
ATOM 668 O O . LEU A 1 93 ? 13.853 36.588 41.600 1.00 15.09 91 LEU A O 1
ATOM 673 N N . GLU A 1 94 ? 12.627 38.476 41.859 1.00 16.41 92 GLU A N 1
ATOM 674 C CA A GLU A 1 94 ? 11.399 37.726 41.763 0.50 19.42 92 GLU A CA 1
ATOM 675 C CA B GLU A 1 94 ? 11.324 37.801 41.763 0.50 19.87 92 GLU A CA 1
ATOM 676 C C . GLU A 1 94 ? 11.237 37.106 40.387 1.00 17.71 92 GLU A C 1
ATOM 677 O O . GLU A 1 94 ? 10.879 35.943 40.323 1.00 19.50 92 GLU A O 1
ATOM 688 N N . SER A 1 95 ? 11.630 37.817 39.319 1.00 13.10 93 SER A N 1
ATOM 689 C CA . SER A 1 95 ? 11.513 37.196 37.957 1.00 12.37 93 SER A CA 1
ATOM 690 C C . SER A 1 95 ? 12.631 36.100 37.765 1.00 15.87 93 SER A C 1
ATOM 691 O O . SER A 1 95 ? 12.408 35.050 37.163 1.00 15.29 93 SER A O 1
ATOM 694 N N . ILE A 1 96 ? 13.786 36.353 38.348 1.00 15.13 94 ILE A N 1
ATOM 695 C CA . ILE A 1 96 ? 14.925 35.352 38.272 1.00 13.25 94 ILE A CA 1
ATOM 696 C C . ILE A 1 96 ? 14.471 34.072 38.968 1.00 16.00 94 ILE A C 1
ATOM 697 O O . ILE A 1 96 ? 14.753 32.948 38.464 1.00 16.15 94 ILE A O 1
ATOM 702 N N . ASP A 1 97 ? 13.780 34.209 40.132 1.00 14.01 95 ASP A N 1
ATOM 703 C CA . ASP A 1 97 ? 13.427 33.015 40.891 1.00 17.51 95 ASP A CA 1
ATOM 704 C C . ASP A 1 97 ? 12.307 32.241 40.171 1.00 16.02 95 ASP A C 1
ATOM 705 O O . ASP A 1 97 ? 12.289 30.987 40.160 1.00 16.50 95 ASP A O 1
ATOM 710 N N . VAL A 1 98 ? 11.409 32.958 39.547 1.00 15.79 96 VAL A N 1
ATOM 711 C CA . VAL A 1 98 ? 10.327 32.243 38.782 1.00 17.07 96 VAL A CA 1
ATOM 712 C C . VAL A 1 98 ? 11.063 31.367 37.681 1.00 14.56 96 VAL A C 1
ATOM 713 O O . VAL A 1 98 ? 10.777 30.130 37.480 1.00 16.28 96 VAL A O 1
ATOM 717 N N . MET A 1 99 ? 12.017 31.998 36.982 1.00 16.56 97 MET A N 1
ATOM 718 C CA . MET A 1 99 ? 12.731 31.268 35.903 1.00 14.40 97 MET A CA 1
ATOM 719 C C . MET A 1 99 ? 13.646 30.144 36.467 1.00 18.55 97 MET A C 1
ATOM 720 O O . MET A 1 99 ? 13.885 29.153 35.755 1.00 17.39 97 MET A O 1
ATOM 725 N N . CYS A 1 100 ? 14.160 30.271 37.709 1.00 14.99 98 CYS A N 1
ATOM 726 C CA . CYS A 1 100 ? 14.982 29.212 38.290 1.00 16.93 98 CYS A CA 1
ATOM 727 C C . CYS A 1 100 ? 14.032 28.024 38.413 1.00 14.91 98 CYS A C 1
ATOM 728 O O . CYS A 1 100 ? 14.445 26.898 38.179 1.00 17.99 98 CYS A O 1
ATOM 731 N N . GLN A 1 101 ? 12.744 28.261 38.746 1.00 17.36 99 GLN A N 1
ATOM 732 C CA . GLN A 1 101 ? 11.913 27.098 39.030 1.00 18.44 99 GLN A CA 1
ATOM 733 C C . GLN A 1 101 ? 11.556 26.402 37.687 1.00 21.53 99 GLN A C 1
ATOM 734 O O . GLN A 1 101 ? 11.678 25.191 37.575 1.00 25.96 99 GLN A O 1
ATOM 740 N N . VAL A 1 102 ? 11.186 27.197 36.667 1.00 17.69 100 VAL A N 1
ATOM 741 C CA . VAL A 1 102 ? 10.986 26.700 35.291 1.00 17.50 100 VAL A CA 1
ATOM 742 C C . VAL A 1 102 ? 12.146 25.895 34.737 1.00 20.39 100 VAL A C 1
ATOM 743 O O . VAL A 1 102 ? 11.940 24.761 34.232 1.00 18.11 100 VAL A O 1
ATOM 747 N N . LEU A 1 103 ? 13.378 26.439 34.844 1.00 16.79 101 LEU A N 1
ATOM 748 C CA . LEU A 1 103 ? 14.581 25.733 34.290 1.00 14.61 101 LEU A CA 1
ATOM 749 C C . LEU A 1 103 ? 14.945 24.565 35.152 1.00 17.78 101 LEU A C 1
ATOM 750 O O . LEU A 1 103 ? 15.475 23.571 34.684 1.00 19.50 101 LEU A O 1
ATOM 755 N N . THR A 1 104 ? 14.615 24.651 36.415 1.00 16.95 102 THR A N 1
ATOM 756 C CA . THR A 1 104 ? 14.814 23.487 37.317 1.00 20.80 102 THR A CA 1
ATOM 757 C C . THR A 1 104 ? 14.016 22.291 36.759 1.00 17.37 102 THR A C 1
ATOM 758 O O . THR A 1 104 ? 14.451 21.153 36.759 1.00 21.24 102 THR A O 1
ATOM 762 N N . ASP A 1 105 ? 12.791 22.566 36.368 1.00 19.82 103 ASP A N 1
ATOM 763 C CA . ASP A 1 105 ? 11.929 21.502 35.746 1.00 23.34 103 ASP A CA 1
ATOM 764 C C . ASP A 1 105 ? 12.583 20.881 34.501 1.00 25.42 103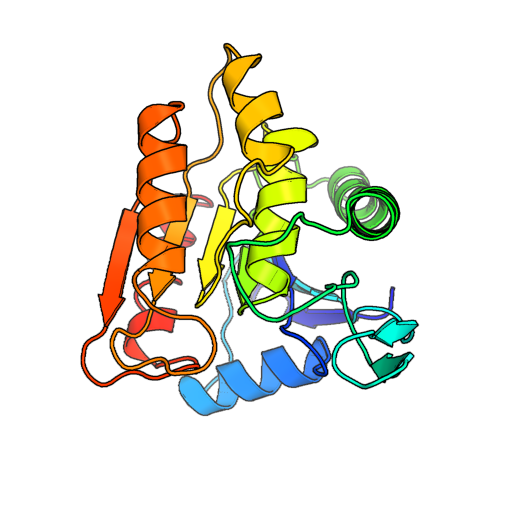 ASP A C 1
ATOM 765 O O . ASP A 1 105 ? 12.466 19.680 34.270 1.00 24.30 103 ASP A O 1
ATOM 770 N N . LEU A 1 106 ? 13.269 21.693 33.683 1.00 18.15 104 LEU A N 1
ATOM 771 C CA . LEU A 1 106 ? 13.956 21.224 32.520 1.00 22.77 104 LEU A CA 1
ATOM 772 C C . LEU A 1 106 ? 15.145 20.335 32.916 1.00 20.14 104 LEU A C 1
ATOM 773 O O . LEU A 1 106 ? 15.325 19.235 32.323 1.00 18.92 104 LEU A O 1
ATOM 778 N N . ILE A 1 107 ? 15.956 20.782 33.915 1.00 19.63 105 ILE A N 1
ATOM 779 C CA . ILE A 1 107 ? 17.049 19.953 34.459 1.00 17.25 105 ILE A CA 1
ATOM 780 C C . ILE A 1 107 ? 16.514 18.614 35.002 1.00 20.21 105 ILE A C 1
ATOM 781 O O . ILE A 1 107 ? 17.083 17.538 34.829 1.00 20.24 105 ILE A O 1
ATOM 786 N N . ASP A 1 108 ? 15.423 18.698 35.718 1.00 20.62 106 ASP A N 1
ATOM 787 C CA . ASP A 1 108 ? 14.775 17.479 36.254 1.00 29.18 106 ASP A CA 1
ATOM 788 C C . ASP A 1 108 ? 14.213 16.530 35.206 1.00 28.11 106 ASP A C 1
ATOM 789 O O . ASP A 1 108 ? 14.265 15.305 35.409 1.00 26.57 106 ASP A O 1
ATOM 794 N N . GLU A 1 109 ? 13.681 17.048 34.112 1.00 24.36 107 GLU A N 1
ATOM 795 C CA . GLU A 1 109 ? 13.354 16.177 32.972 1.00 26.91 107 GLU A CA 1
ATOM 796 C C . GLU A 1 109 ? 14.558 15.434 32.430 1.00 22.40 107 GLU A C 1
ATOM 797 O O . GLU A 1 109 ? 14.411 14.261 32.048 1.00 27.08 107 GLU A O 1
ATOM 803 N N . GLU A 1 110 ? 15.767 16.040 32.439 1.00 25.40 108 GLU A N 1
ATOM 804 C CA . GLU A 1 110 ? 16.938 15.373 32.001 1.00 22.56 108 GLU A CA 1
ATOM 805 C C . GLU A 1 110 ? 17.406 14.309 32.933 1.00 23.61 108 GLU A C 1
ATOM 806 O O . GLU A 1 110 ? 17.891 13.243 32.505 1.00 23.76 108 GLU A O 1
ATOM 812 N N . VAL A 1 111 ? 17.396 14.648 34.230 1.00 18.00 109 VAL A N 1
ATOM 813 C CA . VAL A 1 111 ? 17.791 13.690 35.251 1.00 22.93 109 VAL A CA 1
ATOM 814 C C . VAL A 1 111 ? 16.919 12.470 35.174 1.00 23.69 109 VAL A C 1
ATOM 815 O O . VAL A 1 111 ? 17.409 11.324 35.226 1.00 23.12 109 VAL A O 1
ATOM 819 N N . LYS A 1 112 ? 15.643 12.725 34.910 1.00 19.13 110 LYS A N 1
ATOM 820 C CA . LYS A 1 112 ? 14.641 11.652 34.957 1.00 30.85 110 LYS A CA 1
ATOM 821 C C . LYS A 1 112 ? 14.831 10.738 33.734 1.00 32.48 110 LYS A C 1
ATOM 822 O O . LYS A 1 112 ? 14.329 9.597 33.743 1.00 28.92 110 LYS A O 1
ATOM 828 N N . SER A 1 113 ? 15.593 11.221 32.721 1.00 33.61 111 SER A N 1
ATOM 829 C CA . SER A 1 113 ? 15.987 10.477 31.472 1.00 32.30 111 SER A CA 1
ATOM 830 C C . SER A 1 113 ? 17.198 9.606 31.641 1.00 33.55 111 SER A C 1
ATOM 831 O O . SER A 1 113 ? 17.605 8.895 30.705 1.00 37.37 111 SER A O 1
ATOM 834 N N . GLY A 1 114 ? 17.843 9.705 32.788 1.00 20.61 112 GLY A N 1
ATOM 835 C CA . GLY A 1 114 ? 18.994 8.915 33.062 1.00 25.34 112 GLY A CA 1
ATOM 836 C C . GLY A 1 114 ? 20.246 9.686 33.061 1.00 28.30 112 GLY A C 1
ATOM 837 O O . GLY A 1 114 ? 21.294 9.076 33.237 1.00 26.90 112 GLY A O 1
ATOM 838 N N . ILE A 1 115 ? 20.176 11.010 32.861 1.00 20.09 113 ILE A N 1
ATOM 839 C CA . ILE A 1 115 ? 21.425 11.799 32.905 1.00 19.46 113 ILE A CA 1
ATOM 840 C C . ILE A 1 115 ? 21.589 12.351 34.306 1.00 20.95 113 ILE A C 1
ATOM 841 O O . ILE A 1 115 ? 20.819 13.208 34.718 1.00 26.88 113 ILE A O 1
ATOM 846 N N . LYS A 1 116 ? 22.692 11.957 34.963 1.00 21.04 114 LYS A N 1
ATOM 847 C CA . LYS A 1 116 ? 22.986 12.418 36.297 1.00 27.51 114 LYS A CA 1
ATOM 848 C C . LYS A 1 116 ? 23.353 13.905 36.264 1.00 30.65 114 LYS A C 1
ATOM 849 O O . LYS A 1 116 ? 24.064 14.353 35.338 1.00 22.12 114 LYS A O 1
ATOM 855 N N . LYS A 1 117 ? 22.957 14.640 37.312 1.00 23.86 115 LYS A N 1
ATOM 856 C CA . LYS A 1 117 ? 23.294 16.083 37.450 1.00 24.31 115 LYS A CA 1
ATOM 857 C C . LYS A 1 117 ? 24.745 16.361 37.222 1.00 19.95 115 LYS A C 1
ATOM 858 O O . LYS A 1 117 ? 25.108 17.422 36.623 1.00 22.24 115 LYS A O 1
ATOM 864 N N . ASN A 1 118 ? 25.687 15.485 37.636 1.00 20.15 116 ASN A N 1
ATOM 865 C CA . ASN A 1 118 ? 27.075 15.795 37.362 1.00 22.08 116 ASN A CA 1
ATOM 866 C C . ASN A 1 118 ? 27.542 15.582 35.911 1.00 18.46 116 ASN A C 1
ATOM 867 O O . ASN A 1 118 ? 28.702 15.784 35.619 1.00 24.17 116 ASN A O 1
ATOM 872 N N . ARG A 1 119 ? 26.547 15.236 35.029 1.00 18.60 117 ARG A N 1
ATOM 873 C CA . ARG A 1 119 ? 26.761 15.140 33.575 1.00 16.87 117 ARG A CA 1
ATOM 874 C C . ARG A 1 119 ? 25.883 16.169 32.840 1.00 16.32 117 ARG A C 1
ATOM 875 O O . ARG A 1 119 ? 25.574 16.001 31.686 1.00 16.17 117 ARG A O 1
ATOM 883 N N . ILE A 1 120 ? 25.514 17.224 33.553 1.00 14.73 118 ILE A N 1
ATOM 884 C CA . ILE A 1 120 ? 24.719 18.331 32.966 1.00 15.25 118 ILE A CA 1
ATOM 885 C C . ILE A 1 120 ? 25.586 19.583 33.140 1.00 13.94 118 ILE A C 1
ATOM 886 O O . ILE A 1 120 ? 26.032 19.883 34.259 1.00 14.48 118 ILE A O 1
ATOM 891 N N . LEU A 1 121 ? 25.766 20.354 32.050 1.00 13.13 119 LEU A N 1
ATOM 892 C CA . LEU A 1 121 ? 26.620 21.582 32.045 1.00 14.38 119 LEU A CA 1
ATOM 893 C C . LEU A 1 121 ? 25.582 22.653 31.691 1.00 14.21 119 LEU A C 1
ATOM 894 O O . LEU A 1 121 ? 24.675 22.402 30.851 1.00 16.70 119 LEU A O 1
ATOM 899 N N . ILE A 1 122 ? 25.589 23.805 32.364 1.00 13.12 120 ILE A N 1
ATOM 900 C CA A ILE A 1 122 ? 24.576 24.879 32.029 0.50 14.32 120 ILE A CA 1
ATOM 901 C CA B ILE A 1 122 ? 24.559 24.842 32.037 0.50 12.85 120 ILE A CA 1
ATOM 902 C C . ILE A 1 122 ? 25.354 26.136 31.702 1.00 13.46 120 ILE A C 1
ATOM 903 O O . ILE A 1 122 ? 26.285 26.495 32.387 1.00 13.44 120 ILE A O 1
ATOM 912 N N . GLY A 1 123 ? 24.937 26.860 30.680 1.00 14.45 121 GLY A N 1
ATOM 913 C CA . GLY A 1 123 ? 25.656 28.117 30.390 1.00 14.20 121 GLY A CA 1
ATOM 914 C C . GLY A 1 123 ? 24.733 28.966 29.496 1.00 12.16 121 GLY A C 1
ATOM 915 O O . GLY A 1 123 ? 23.608 28.581 29.076 1.00 12.39 121 GLY A O 1
ATOM 916 N N . GLY A 1 124 ? 25.254 30.156 29.156 1.00 11.81 122 GLY A N 1
ATOM 917 C CA . GLY A 1 124 ? 24.467 30.936 28.208 1.00 12.69 122 GLY A CA 1
ATOM 918 C C . GLY A 1 124 ? 25.223 32.187 27.715 1.00 10.56 122 GLY A C 1
ATOM 919 O O . GLY A 1 124 ? 26.352 32.466 28.177 1.00 14.12 122 GLY A O 1
ATOM 920 N N . PHE A 1 125 ? 24.607 32.850 26.758 1.00 13.77 123 PHE A N 1
ATOM 921 C CA . PHE A 1 125 ? 25.137 34.120 26.224 1.00 9.50 123 PHE A CA 1
ATOM 922 C C . PHE A 1 125 ? 24.417 35.272 26.860 1.00 13.33 123 PHE A C 1
ATOM 923 O O . PHE A 1 125 ? 23.218 35.258 26.925 1.00 12.31 123 PHE A O 1
ATOM 931 N N . SER A 1 126 ? 25.180 36.225 27.370 1.00 11.76 124 SER A N 1
ATOM 932 C CA . SER A 1 126 ? 24.572 37.466 27.878 1.00 13.81 124 SER A CA 1
ATOM 933 C C . SER A 1 126 ? 23.558 37.152 28.947 1.00 11.18 124 SER A C 1
ATOM 934 O O . SER A 1 126 ? 23.915 36.556 29.990 1.00 12.78 124 SER A O 1
ATOM 937 N N . MET A 1 127 ? 22.270 37.554 28.758 1.00 11.09 125 MET A N 1
ATOM 938 C CA . MET A 1 127 ? 21.248 37.292 29.808 1.00 13.41 125 MET A CA 1
ATOM 939 C C . MET A 1 127 ? 21.116 35.785 30.129 1.00 10.95 125 MET A C 1
ATOM 940 O O . MET A 1 127 ? 21.011 35.422 31.285 1.00 9.69 125 MET A O 1
ATOM 945 N N . GLY A 1 128 ? 21.452 34.917 29.171 1.00 14.47 126 GLY A N 1
ATOM 946 C CA . GLY A 1 128 ? 21.390 33.474 29.448 1.00 12.32 126 GLY A CA 1
ATOM 947 C C . GLY A 1 128 ? 22.574 33.061 30.337 1.00 10.78 126 GLY A C 1
ATOM 948 O O . GLY A 1 128 ? 22.475 32.106 31.135 1.00 9.91 126 GLY A O 1
ATOM 949 N N . GLY A 1 129 ? 23.794 33.681 30.190 1.00 10.62 127 GLY A N 1
ATOM 950 C CA . GLY A 1 129 ? 24.792 33.322 31.163 1.00 13.86 127 GLY A CA 1
ATOM 951 C C . GLY A 1 129 ? 24.532 33.767 32.603 1.00 11.46 127 GLY A C 1
ATOM 952 O O . GLY A 1 129 ? 24.837 33.048 33.563 1.00 13.22 127 GLY A O 1
ATOM 953 N N . CYS A 1 130 ? 24.004 34.987 32.773 1.00 13.41 128 CYS A N 1
ATOM 954 C CA . CYS A 1 130 ? 23.415 35.382 34.089 1.00 14.53 128 CYS A CA 1
ATOM 955 C C . CYS A 1 130 ? 22.463 34.336 34.730 1.00 15.16 128 CYS A C 1
ATOM 956 O O . CYS A 1 130 ? 22.667 33.850 35.897 1.00 15.32 128 CYS A O 1
ATOM 959 N N . MET A 1 131 ? 21.487 33.922 33.911 1.00 11.68 129 MET A N 1
ATOM 960 C CA . MET A 1 131 ? 20.482 32.977 34.331 1.00 14.67 129 MET A CA 1
ATOM 961 C C . MET A 1 131 ? 21.274 31.733 34.745 1.00 14.17 129 MET A C 1
ATOM 962 O O . MET A 1 131 ? 20.982 31.147 35.832 1.00 15.52 129 MET A O 1
ATOM 967 N N . ALA A 1 132 ? 22.174 31.270 33.886 1.00 14.70 130 ALA A N 1
ATOM 968 C CA . ALA A 1 132 ? 22.987 30.028 34.203 1.00 12.60 130 ALA A CA 1
ATOM 969 C C . ALA A 1 132 ? 23.626 30.133 35.563 1.00 14.19 130 ALA A C 1
ATOM 970 O O . ALA A 1 132 ? 23.653 29.130 36.343 1.00 12.47 130 ALA A O 1
ATOM 972 N N . MET A 1 133 ? 24.302 31.263 35.820 1.00 14.80 131 MET A N 1
ATOM 973 C CA . MET A 1 133 ? 24.997 31.416 37.093 1.00 13.79 131 MET A CA 1
ATOM 974 C C . MET A 1 133 ? 24.015 31.363 38.294 1.00 14.33 131 MET A C 1
ATOM 975 O O . MET A 1 133 ? 24.356 30.742 39.369 1.00 12.63 131 MET A O 1
ATOM 980 N N . HIS A 1 134 ? 22.797 31.936 38.172 1.00 12.75 132 HIS A N 1
ATOM 981 C CA . HIS A 1 134 ? 21.887 31.865 39.294 1.00 13.59 132 HIS A CA 1
ATOM 982 C C . HIS A 1 134 ? 21.385 30.440 39.475 1.00 16.82 132 HIS A C 1
ATOM 983 O O . HIS A 1 134 ? 21.236 29.973 40.601 1.00 18.93 132 HIS A O 1
ATOM 990 N N . LEU A 1 135 ? 21.160 29.730 38.360 1.00 15.91 133 LEU A N 1
ATOM 991 C CA . LEU A 1 135 ? 20.675 28.366 38.497 1.00 17.30 133 LEU A CA 1
ATOM 992 C C . LEU A 1 135 ? 21.708 27.440 39.129 1.00 22.53 133 LEU A C 1
ATOM 993 O O . LEU A 1 135 ? 21.359 26.688 40.068 1.00 23.76 133 LEU A O 1
ATOM 998 N N . ALA A 1 136 ? 23.002 27.562 38.716 1.00 15.60 134 ALA A N 1
ATOM 999 C CA . ALA A 1 136 ? 24.069 26.728 39.203 1.00 18.00 134 ALA A CA 1
ATOM 1000 C C . ALA A 1 136 ? 24.471 27.052 40.629 1.00 21.03 134 ALA A C 1
ATOM 1001 O O . ALA A 1 136 ? 24.484 26.169 41.464 1.00 24.41 134 ALA A O 1
ATOM 1003 N N . TYR A 1 137 ? 24.723 28.311 40.955 1.00 15.75 135 TYR A N 1
ATOM 1004 C CA . TYR A 1 137 ? 25.445 28.589 42.225 1.00 17.59 135 TYR A CA 1
ATOM 1005 C C . TYR A 1 137 ? 24.443 28.701 43.365 1.00 19.52 135 TYR A C 1
ATOM 1006 O O . TYR A 1 137 ? 24.826 28.639 44.539 1.00 23.60 135 TYR A O 1
ATOM 1015 N N . ARG A 1 138 ? 23.187 28.862 43.019 1.00 16.84 136 ARG A N 1
ATOM 1016 C CA . ARG A 1 138 ? 22.124 28.950 44.065 1.00 18.67 136 ARG A CA 1
ATOM 1017 C C . ARG A 1 138 ? 21.295 27.685 44.249 1.00 24.05 136 ARG A C 1
ATOM 1018 O O . ARG A 1 138 ? 20.950 27.376 45.379 1.00 30.75 136 ARG A O 1
ATOM 1026 N N . ASN A 1 139 ? 20.950 26.982 43.175 1.00 23.69 137 ASN A N 1
ATOM 1027 C CA . ASN A 1 139 ? 20.093 25.787 43.275 1.00 26.33 137 ASN A CA 1
ATOM 1028 C C . ASN A 1 139 ? 20.719 24.476 42.869 1.00 24.50 137 ASN A C 1
ATOM 1029 O O . ASN A 1 139 ? 20.169 23.422 43.243 1.00 20.32 137 ASN A O 1
ATOM 1034 N N . HIS A 1 140 ? 21.846 24.476 42.135 1.00 19.17 138 HIS A N 1
ATOM 1035 C CA . HIS A 1 140 ? 22.232 23.202 41.498 1.00 19.72 138 HIS A CA 1
ATOM 1036 C C . HIS A 1 140 ? 23.707 23.183 41.526 1.00 20.59 138 HIS A C 1
ATOM 1037 O O . HIS A 1 140 ? 24.418 23.089 40.495 1.00 18.99 138 HIS A O 1
ATOM 1044 N N . GLN A 1 141 ? 24.201 23.209 42.757 1.00 16.75 139 GLN A N 1
ATOM 1045 C CA . GLN A 1 141 ? 25.670 23.287 42.820 1.00 13.88 139 GLN A CA 1
ATOM 1046 C C . GLN A 1 141 ? 26.384 21.972 42.422 1.00 23.11 139 GLN A C 1
ATOM 1047 O O . GLN A 1 141 ? 27.600 21.906 42.458 1.00 16.17 139 GLN A O 1
ATOM 1053 N N . ASP A 1 142 ? 25.647 20.918 42.103 1.00 16.36 140 ASP A N 1
ATOM 1054 C CA . ASP A 1 142 ? 26.281 19.651 41.690 1.00 21.38 140 ASP A CA 1
ATOM 1055 C C . ASP A 1 142 ? 26.401 19.454 40.166 1.00 22.10 140 ASP A C 1
ATOM 1056 O O . ASP A 1 142 ? 26.757 18.378 39.726 1.00 18.04 140 ASP A O 1
ATOM 1061 N N . VAL A 1 143 ? 26.090 20.477 39.363 1.00 18.03 141 VAL A N 1
ATOM 1062 C CA . VAL A 1 143 ? 26.275 20.375 37.924 1.00 15.01 141 VAL A CA 1
ATOM 1063 C C . VAL A 1 143 ? 27.749 20.246 37.615 1.00 17.91 141 VAL A C 1
ATOM 1064 O O . VAL A 1 143 ? 28.545 20.530 38.444 1.00 15.21 141 VAL A O 1
ATOM 1068 N N . ALA A 1 144 ? 28.020 19.840 36.398 1.00 13.01 142 ALA A N 1
ATOM 1069 C CA . ALA A 1 144 ? 29.384 19.624 35.907 1.00 16.51 142 ALA A CA 1
ATOM 1070 C C . ALA A 1 144 ? 30.204 20.928 35.760 1.00 18.63 142 ALA A C 1
ATOM 1071 O O . ALA A 1 144 ? 31.383 20.884 35.839 1.00 18.44 142 ALA A O 1
ATOM 1073 N N . GLY A 1 145 ? 29.554 22.075 35.580 1.00 16.39 143 GLY A N 1
ATOM 1074 C CA . GLY A 1 145 ? 30.261 23.296 35.274 1.00 14.57 143 GLY A CA 1
ATOM 1075 C C . GLY A 1 145 ? 29.179 24.295 34.770 1.00 14.20 143 GLY A C 1
ATOM 1076 O O . GLY A 1 145 ? 27.955 23.926 34.583 1.00 15.73 143 GLY A O 1
ATOM 1077 N N . VAL A 1 146 ? 29.669 25.557 34.619 1.00 14.72 144 VAL A N 1
ATOM 1078 C CA . VAL A 1 146 ? 28.848 26.675 34.255 1.00 12.28 144 VAL A CA 1
ATOM 1079 C C . VAL A 1 146 ? 29.622 27.480 33.266 1.00 10.29 144 VAL A C 1
ATOM 1080 O O . VAL A 1 146 ? 30.835 27.591 33.417 1.00 12.88 144 VAL A O 1
ATOM 1084 N N . PHE A 1 147 ? 29.016 27.982 32.193 1.00 12.51 145 PHE A N 1
ATOM 1085 C CA . PHE A 1 147 ? 29.780 28.901 31.298 1.00 11.24 145 PHE A CA 1
ATOM 1086 C C . PHE A 1 147 ? 28.967 30.184 31.070 1.00 15.91 145 PHE A C 1
ATOM 1087 O O . PHE A 1 147 ? 27.768 30.109 31.097 1.00 12.85 145 PHE A O 1
ATOM 1095 N N . ALA A 1 148 ? 29.605 31.333 30.891 1.00 13.42 146 ALA A N 1
ATOM 1096 C CA . ALA A 1 148 ? 28.882 32.587 30.690 1.00 16.00 146 ALA A CA 1
ATOM 1097 C C . ALA A 1 148 ? 29.690 33.332 29.651 1.00 11.32 146 ALA A C 1
ATOM 1098 O O . ALA A 1 148 ? 30.932 33.603 29.839 1.00 13.59 146 ALA A O 1
ATOM 1100 N N . LEU A 1 149 ? 29.026 33.683 28.545 1.00 11.11 147 LEU A N 1
ATOM 1101 C CA . LEU A 1 149 ? 29.547 34.423 27.453 1.00 12.24 147 LEU A CA 1
ATOM 1102 C C . LEU A 1 149 ? 28.896 35.796 27.470 1.00 11.05 147 LEU A C 1
ATOM 1103 O O . LEU A 1 149 ? 27.664 35.941 27.325 1.00 13.93 147 LEU A O 1
ATOM 1108 N N . SER A 1 150 ? 29.757 36.794 27.624 1.00 14.08 148 SER A N 1
ATOM 1109 C CA . SER A 1 150 ? 29.348 38.209 27.587 1.00 12.33 148 SER A CA 1
ATOM 1110 C C . SER A 1 150 ? 28.349 38.528 28.655 1.00 17.06 148 SER A C 1
ATOM 1111 O O . SER A 1 150 ? 27.325 39.148 28.321 1.00 11.82 148 SER A O 1
ATOM 1114 N N . SER A 1 151 ? 28.636 38.125 29.897 1.00 14.79 149 SER A N 1
ATOM 1115 C CA . SER A 1 151 ? 27.609 38.197 30.964 1.00 15.43 149 SER A CA 1
ATOM 1116 C C . SER A 1 151 ? 28.178 38.859 32.198 1.00 14.05 149 SER A C 1
ATOM 1117 O O . SER A 1 151 ? 29.396 39.108 32.263 1.00 14.62 149 SER A O 1
ATOM 1120 N N . PHE A 1 152 ? 27.293 39.156 33.164 1.00 14.69 150 PHE A N 1
ATOM 1121 C CA . PHE A 1 152 ? 27.776 39.684 34.464 1.00 13.46 150 PHE A CA 1
ATOM 1122 C C . PHE A 1 152 ? 26.680 39.435 35.503 1.00 14.88 150 PHE A C 1
ATOM 1123 O O . PHE A 1 152 ? 25.515 39.032 35.150 1.00 15.67 150 PHE A O 1
ATOM 1131 N N . LEU A 1 153 ? 27.014 39.601 36.793 1.00 14.97 151 LEU A N 1
ATOM 1132 C CA . LEU A 1 153 ? 25.940 39.608 37.831 1.00 14.15 151 LEU A CA 1
ATOM 1133 C C . LEU A 1 153 ? 25.853 41.025 38.393 1.00 15.75 151 LEU A C 1
ATOM 1134 O O . LEU A 1 153 ? 26.898 41.762 38.527 1.00 14.67 151 LEU A O 1
ATOM 1139 N N . ASN A 1 154 ? 24.640 41.383 38.747 1.00 15.52 152 ASN A N 1
ATOM 1140 C CA . ASN A 1 154 ? 24.470 42.700 39.392 1.00 15.57 152 ASN A CA 1
ATOM 1141 C C . ASN A 1 154 ? 25.121 42.758 40.733 1.00 14.04 152 ASN A C 1
ATOM 1142 O O . ASN A 1 154 ? 25.207 41.723 41.446 1.00 13.77 152 ASN A O 1
ATOM 1147 N N . LYS A 1 155 ? 25.486 43.993 41.139 1.00 12.32 153 LYS A N 1
ATOM 1148 C CA . LYS A 1 155 ? 26.051 44.137 42.502 1.00 15.41 153 LYS A CA 1
ATOM 1149 C C . LYS A 1 155 ? 25.051 43.651 43.517 1.00 15.71 153 LYS A C 1
ATOM 1150 O O . LYS A 1 155 ? 23.818 43.824 43.345 1.00 17.95 153 LYS A O 1
ATOM 1156 N N . ALA A 1 156 ? 25.637 43.046 44.591 1.00 16.20 154 ALA A N 1
ATOM 1157 C CA . ALA A 1 156 ? 24.810 42.487 45.705 1.00 14.73 154 ALA A CA 1
ATOM 1158 C C . ALA A 1 156 ? 23.962 41.301 45.292 1.00 17.26 154 ALA A C 1
ATOM 1159 O O . ALA A 1 156 ? 22.888 41.012 45.954 1.00 17.91 154 ALA A O 1
ATOM 1161 N N . SER A 1 157 ? 24.362 40.645 44.171 1.00 15.57 155 SER A N 1
ATOM 1162 C CA . SER A 1 157 ? 23.505 39.465 43.676 1.00 15.01 155 SER A CA 1
ATOM 1163 C C . SER A 1 157 ? 23.201 38.413 44.781 1.00 15.20 155 SER A C 1
ATOM 1164 O O . SER A 1 157 ? 24.077 38.152 45.662 1.00 17.06 155 SER A O 1
ATOM 1167 N N . ALA A 1 158 ? 22.010 37.803 44.758 1.00 17.39 156 ALA A N 1
ATOM 1168 C CA . ALA A 1 158 ? 21.761 36.608 45.576 1.00 14.63 156 ALA A CA 1
ATOM 1169 C C . ALA A 1 158 ? 22.812 35.517 45.306 1.00 17.54 156 ALA A C 1
ATOM 1170 O O . ALA A 1 158 ? 23.059 34.671 46.145 1.00 17.92 156 ALA A O 1
ATOM 1172 N N . VAL A 1 159 ? 23.373 35.451 44.103 1.00 12.10 157 VAL A N 1
ATOM 1173 C CA . VAL A 1 159 ? 24.515 34.478 43.908 1.00 13.32 157 VAL A CA 1
ATOM 1174 C C . VAL A 1 159 ? 25.589 34.625 44.982 1.00 17.02 157 VAL A C 1
ATOM 1175 O O . VAL A 1 159 ? 26.108 33.607 45.520 1.00 17.38 157 VAL A O 1
ATOM 1179 N N . TYR A 1 160 ? 25.990 35.880 45.233 1.00 16.66 158 TYR A N 1
ATOM 1180 C CA . TYR A 1 160 ? 27.150 36.164 46.112 1.00 14.05 158 TYR A CA 1
ATOM 1181 C C . TYR A 1 160 ? 26.800 35.699 47.507 1.00 16.90 158 TYR A C 1
ATOM 1182 O O . TYR A 1 160 ? 27.556 35.080 48.201 1.00 18.00 158 TYR A O 1
ATOM 1191 N N . GLN A 1 161 ? 25.585 36.020 47.897 1.00 16.30 159 GLN A N 1
ATOM 1192 C CA . GLN A 1 161 ? 25.124 35.638 49.253 1.00 22.98 159 GLN A CA 1
ATOM 1193 C C . GLN A 1 161 ? 24.968 34.141 49.409 1.00 23.46 159 GLN A C 1
ATOM 1194 O O . GLN A 1 161 ? 25.323 33.632 50.453 1.00 21.98 159 GLN A O 1
ATOM 1200 N N . ALA A 1 162 ? 24.424 33.463 48.381 1.00 18.35 160 ALA A N 1
ATOM 1201 C CA . ALA A 1 162 ? 24.463 31.962 48.421 1.00 17.71 160 ALA A CA 1
ATOM 1202 C C . ALA A 1 162 ? 25.911 31.381 48.579 1.00 15.66 160 ALA A C 1
ATOM 1203 O O . ALA A 1 162 ? 26.113 30.362 49.358 1.00 17.16 160 ALA A O 1
ATOM 1205 N N . LEU A 1 163 ? 26.879 31.906 47.817 1.00 16.10 161 LEU A N 1
ATOM 1206 C CA . LEU A 1 163 ? 28.190 31.337 47.823 1.00 17.40 161 LEU A CA 1
ATOM 1207 C C . LEU A 1 163 ? 28.841 31.654 49.166 1.00 20.46 161 LEU A C 1
ATOM 1208 O O . LEU A 1 163 ? 29.586 30.815 49.710 1.00 17.27 161 LEU A O 1
ATOM 1213 N N . GLN A 1 164 ? 28.503 32.804 49.750 1.00 18.22 162 GLN A N 1
ATOM 1214 C CA . GLN A 1 164 ? 29.081 33.168 51.082 1.00 23.92 162 GLN A CA 1
ATOM 1215 C C . GLN A 1 164 ? 28.718 32.054 52.092 1.00 24.85 162 GLN A C 1
ATOM 1216 O O . GLN A 1 164 ? 29.587 31.601 52.897 1.00 27.92 162 GLN A O 1
ATOM 1222 N N . LYS A 1 165 ? 27.471 31.608 52.033 1.00 23.96 163 LYS A N 1
ATOM 1223 C CA . LYS A 1 165 ? 26.901 30.610 52.967 1.00 25.44 163 LYS A CA 1
ATOM 1224 C C . LYS A 1 165 ? 27.245 29.169 52.591 1.00 23.91 163 LYS A C 1
ATOM 1225 O O . LYS A 1 165 ? 27.006 28.267 53.389 1.00 24.50 163 LYS A O 1
ATOM 1231 N N . SER A 1 166 ? 27.853 28.925 51.433 1.00 16.71 164 SER A N 1
ATOM 1232 C CA . SER A 1 166 ? 28.112 27.554 51.000 1.00 18.23 164 SER A CA 1
ATOM 1233 C C . SER A 1 166 ? 29.478 27.076 51.544 1.00 18.15 164 SER A C 1
ATOM 1234 O O . SER A 1 166 ? 30.435 27.850 51.742 1.00 25.59 164 SER A O 1
ATOM 1237 N N . ASN A 1 167 ? 29.576 25.774 51.816 1.00 19.79 165 ASN A N 1
ATOM 1238 C CA . ASN A 1 167 ? 30.904 25.230 52.193 1.00 24.11 165 ASN A CA 1
ATOM 1239 C C . ASN A 1 167 ? 31.327 24.016 51.363 1.00 26.74 165 ASN A C 1
ATOM 1240 O O . ASN A 1 167 ? 32.347 23.391 51.687 1.00 36.47 165 ASN A O 1
ATOM 1245 N N . GLY A 1 168 ? 30.571 23.666 50.334 1.00 27.77 166 GLY A N 1
ATOM 1246 C CA . GLY A 1 168 ? 30.884 22.463 49.520 1.00 31.22 166 GLY A CA 1
ATOM 1247 C C . GLY A 1 168 ? 31.634 22.774 48.244 1.00 33.15 166 GLY A C 1
ATOM 1248 O O . GLY A 1 168 ? 31.971 23.961 48.003 1.00 24.19 166 GLY A O 1
ATOM 1249 N N . VAL A 1 169 ? 31.896 21.753 47.414 1.00 33.33 167 VAL A N 1
ATOM 1250 C CA . VAL A 1 169 ? 32.657 21.999 46.179 1.00 32.73 167 VAL A CA 1
ATOM 1251 C C . VAL A 1 169 ? 31.672 22.692 45.229 1.00 24.79 167 VAL A C 1
ATOM 1252 O O . VAL A 1 169 ? 30.481 22.437 45.298 1.00 32.60 167 VAL A O 1
ATOM 1256 N N . LEU A 1 170 ? 32.154 23.589 44.389 1.00 22.97 168 LEU A N 1
ATOM 1257 C CA . LEU A 1 170 ? 31.148 24.327 43.533 1.00 18.89 168 LEU A CA 1
ATOM 1258 C C . LEU A 1 170 ? 31.528 24.046 42.087 1.00 22.35 168 LEU A C 1
ATOM 1259 O O . LEU A 1 170 ? 32.704 23.770 41.796 1.00 20.22 168 LEU A O 1
ATOM 1264 N N . PRO A 1 171 ? 30.624 24.273 41.155 1.00 20.34 169 PRO A N 1
ATOM 1265 C CA . PRO A 1 171 ? 30.965 24.037 39.740 1.00 19.39 169 PRO A CA 1
ATOM 1266 C C . PRO A 1 171 ? 31.916 25.073 39.187 1.00 14.78 169 PRO A C 1
ATOM 1267 O O . PRO A 1 171 ? 31.850 26.258 39.603 1.00 15.67 169 PRO A O 1
ATOM 1271 N N . GLU A 1 172 ? 32.873 24.649 38.340 1.00 17.39 170 GLU A N 1
ATOM 1272 C CA . GLU A 1 172 ? 33.848 25.625 37.758 1.00 14.77 170 GLU A CA 1
ATOM 1273 C C . GLU A 1 172 ? 33.150 26.531 36.730 1.00 18.90 170 GLU A C 1
ATOM 1274 O O . GLU A 1 172 ? 32.207 26.084 36.007 1.00 13.31 170 GLU A O 1
ATOM 1280 N N . LEU A 1 173 ? 33.625 27.783 36.626 1.00 14.75 171 LEU A N 1
ATOM 1281 C CA . LEU A 1 173 ? 32.957 28.723 35.700 1.00 14.03 171 LEU A CA 1
ATOM 1282 C C . LEU A 1 173 ? 33.977 28.988 34.564 1.00 13.02 171 LEU A C 1
ATOM 1283 O O . LEU A 1 173 ? 35.146 29.281 34.796 1.00 18.62 171 LEU A O 1
ATOM 1288 N N . PHE A 1 174 ? 33.446 28.909 33.328 1.00 14.35 172 PHE A N 1
ATOM 1289 C CA . PHE A 1 174 ? 34.185 29.392 32.192 1.00 16.53 172 PHE A CA 1
ATOM 1290 C C . PHE A 1 174 ? 33.418 30.636 31.695 1.00 15.04 172 PHE A C 1
ATOM 1291 O O . PHE A 1 174 ? 32.215 30.604 31.483 1.00 17.43 172 PHE A O 1
ATOM 1299 N N . GLN A 1 175 ? 34.175 31.739 31.635 1.00 16.25 173 GLN A N 1
ATOM 1300 C CA . GLN A 1 175 ? 33.514 32.995 31.311 1.00 14.30 173 GLN A CA 1
ATOM 1301 C C . GLN A 1 175 ? 34.413 33.677 30.249 1.00 17.45 173 GLN A C 1
ATOM 1302 O O . GLN A 1 175 ? 35.628 33.725 30.414 1.00 18.55 173 GLN A O 1
ATOM 1308 N N . CYS A 1 176 ? 33.784 34.172 29.175 1.00 15.22 174 CYS A N 1
ATOM 1309 C CA . CYS A 1 176 ? 34.529 34.859 28.120 1.00 13.46 174 CYS A CA 1
ATOM 1310 C C . CYS A 1 176 ? 33.948 36.242 27.981 1.00 15.14 174 CYS A C 1
ATOM 1311 O O . CYS A 1 176 ? 32.699 36.381 28.193 1.00 13.63 174 CYS A O 1
ATOM 1314 N N . HIS A 1 177 ? 34.701 37.253 27.551 1.00 13.76 175 HIS A N 1
ATOM 1315 C CA . HIS A 1 177 ? 34.089 38.554 27.301 1.00 14.24 175 HIS A CA 1
ATOM 1316 C C . HIS A 1 177 ? 34.849 39.249 26.214 1.00 14.93 175 HIS A C 1
ATOM 1317 O O . HIS A 1 177 ? 36.039 38.986 26.086 1.00 18.54 175 HIS A O 1
ATOM 1324 N N . GLY A 1 178 ? 34.168 40.085 25.410 1.00 15.09 176 GLY A N 1
ATOM 1325 C CA . GLY A 1 178 ? 34.946 40.887 24.367 1.00 14.76 176 GLY A CA 1
ATOM 1326 C C . GLY A 1 178 ? 35.283 42.187 25.033 1.00 14.11 176 GLY A C 1
ATOM 1327 O O . GLY A 1 178 ? 34.455 42.884 25.602 1.00 17.19 176 GLY A O 1
ATOM 1328 N N . THR A 1 179 ? 36.552 42.550 24.954 1.00 16.07 177 THR A N 1
ATOM 1329 C CA A THR A 1 179 ? 36.930 43.746 25.640 0.50 15.25 177 THR A CA 1
ATOM 1330 C CA B THR A 1 179 ? 37.000 43.731 25.617 0.50 15.52 177 THR A CA 1
ATOM 1331 C C . THR A 1 179 ? 36.335 45.003 25.056 1.00 16.33 177 THR A C 1
ATOM 1332 O O . THR A 1 179 ? 36.286 46.022 25.749 1.00 21.34 177 THR A O 1
ATOM 1339 N N . ALA A 1 180 ? 35.880 44.955 23.804 1.00 14.69 178 ALA A N 1
ATOM 1340 C CA . ALA A 1 180 ? 35.374 46.163 23.149 1.00 15.78 178 ALA A CA 1
ATOM 1341 C C . ALA A 1 180 ? 33.838 46.274 23.274 1.00 19.21 178 ALA A C 1
ATOM 1342 O O . ALA A 1 180 ? 33.205 47.170 22.660 1.00 20.33 178 ALA A O 1
ATOM 1344 N N . ASP A 1 181 ? 33.211 45.358 24.039 1.00 14.40 179 ASP A N 1
ATOM 1345 C CA . ASP A 1 181 ? 31.749 45.368 24.260 1.00 15.27 179 ASP A CA 1
ATOM 1346 C C . ASP A 1 181 ? 31.219 46.717 24.867 1.00 12.65 179 ASP A C 1
ATOM 1347 O O . ASP A 1 181 ? 31.532 47.084 25.990 1.00 12.67 179 ASP A O 1
ATOM 1352 N N . GLU A 1 182 ? 30.330 47.375 24.123 1.00 14.84 180 GLU A N 1
ATOM 1353 C CA . GLU A 1 182 ? 29.691 48.648 24.612 1.00 15.12 180 GLU A CA 1
ATOM 1354 C C . GLU A 1 182 ? 28.328 48.491 25.238 1.00 17.22 180 GLU A C 1
ATOM 1355 O O . GLU A 1 182 ? 27.776 49.527 25.635 1.00 18.64 180 GLU A O 1
ATOM 1361 N N . LEU A 1 183 ? 27.816 47.279 25.350 1.00 14.53 181 LEU A N 1
ATOM 1362 C CA . LEU A 1 183 ? 26.453 47.033 25.899 1.00 16.00 181 LEU A CA 1
ATOM 1363 C C . LEU A 1 183 ? 26.653 46.448 27.314 1.00 19.56 181 LEU A C 1
ATOM 1364 O O . LEU A 1 183 ? 26.037 46.893 28.274 1.00 18.50 181 LEU A O 1
ATOM 1369 N N . VAL A 1 184 ? 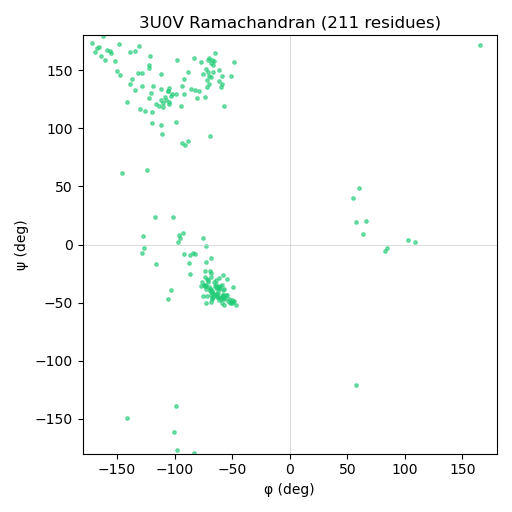27.541 45.466 27.429 1.00 13.89 182 VAL A N 1
ATOM 1370 C CA . VAL A 1 184 ? 27.816 44.838 28.726 1.00 14.56 182 VAL A CA 1
ATOM 1371 C C . VAL A 1 184 ? 29.286 45.113 28.922 1.00 14.92 182 VAL A C 1
ATOM 1372 O O . VAL A 1 184 ? 30.131 44.556 28.233 1.00 14.43 182 VAL A O 1
ATOM 1376 N N . LEU A 1 185 ? 29.636 46.073 29.793 1.00 15.78 183 LEU A N 1
ATOM 1377 C CA . LEU A 1 185 ? 31.035 46.508 29.818 1.00 16.33 183 LEU A CA 1
ATOM 1378 C C . LEU A 1 185 ? 32.017 45.385 30.371 1.00 16.95 183 LEU A C 1
ATOM 1379 O O . LEU A 1 185 ? 31.658 44.616 31.252 1.00 15.21 183 LEU A O 1
ATOM 1384 N N . HIS A 1 186 ? 33.216 45.300 29.828 1.00 18.15 184 HIS A N 1
ATOM 1385 C CA A HIS A 1 186 ? 34.159 44.285 30.294 0.50 16.32 184 HIS A CA 1
ATOM 1386 C CA B HIS A 1 186 ? 34.181 44.275 30.304 0.50 17.75 184 HIS A CA 1
ATOM 1387 C C . HIS A 1 186 ? 34.363 44.374 31.810 1.00 15.56 184 HIS A C 1
ATOM 1388 O O . HIS A 1 186 ? 34.494 43.331 32.505 1.00 16.16 184 HIS A O 1
ATOM 1401 N N . SER A 1 187 ? 34.401 45.597 32.346 1.00 14.83 185 SER A N 1
ATOM 1402 C CA . SER A 1 187 ? 34.599 45.725 33.814 1.00 13.50 185 SER A CA 1
ATOM 1403 C C . SER A 1 187 ? 33.454 45.046 34.613 1.00 13.12 185 SER A C 1
ATOM 1404 O O . SER A 1 187 ? 33.728 44.588 35.739 1.00 16.03 185 SER A O 1
ATOM 1407 N N . TRP A 1 188 ? 32.218 44.965 34.077 1.00 12.30 186 TRP A N 1
ATOM 1408 C CA . TRP A 1 188 ? 31.193 44.315 34.880 1.00 12.17 186 TRP A CA 1
ATOM 1409 C C . TRP A 1 188 ? 31.443 42.806 34.908 1.00 12.34 186 TRP A C 1
ATOM 1410 O O . TRP A 1 188 ? 31.225 42.139 35.918 1.00 13.45 186 TRP A O 1
ATOM 1421 N N . ALA A 1 189 ? 31.880 42.294 33.756 1.00 12.64 187 ALA A N 1
ATOM 1422 C CA . ALA A 1 189 ? 32.165 40.857 33.667 1.00 13.58 187 ALA A CA 1
ATOM 1423 C C . ALA A 1 189 ? 33.427 40.541 34.526 1.00 12.94 187 ALA A C 1
ATOM 1424 O O . ALA A 1 189 ? 33.448 39.521 35.222 1.00 12.12 187 ALA A O 1
ATOM 1426 N N . GLU A 1 190 ? 34.450 41.390 34.565 1.00 14.81 188 GLU A N 1
ATOM 1427 C CA . GLU A 1 190 ? 35.590 41.025 35.374 1.00 15.16 188 GLU A CA 1
ATOM 1428 C C . GLU A 1 190 ? 35.366 41.204 36.835 1.00 14.64 188 GLU A C 1
ATOM 1429 O O . GLU A 1 190 ? 36.010 40.463 37.637 1.00 13.99 188 GLU A O 1
ATOM 1435 N N . GLU A 1 191 ? 34.551 42.213 37.200 1.00 13.03 189 GLU A N 1
ATOM 1436 C CA . GLU A 1 191 ? 34.085 42.311 38.617 1.00 12.44 189 GLU A CA 1
ATOM 1437 C C . GLU A 1 191 ? 33.394 40.986 39.068 1.00 12.04 189 GLU A C 1
ATOM 1438 O O . GLU A 1 191 ? 33.714 40.458 40.140 1.00 13.18 189 GLU A O 1
ATOM 1444 N N . THR A 1 192 ? 32.548 40.436 38.195 1.00 13.04 190 THR A N 1
ATOM 1445 C CA . THR A 1 192 ? 31.717 39.234 38.487 1.00 13.97 190 THR A CA 1
ATOM 1446 C C . THR A 1 192 ? 32.742 38.079 38.650 1.00 10.93 190 THR A C 1
ATOM 1447 O O . THR A 1 192 ? 32.679 37.330 39.675 1.00 12.55 190 THR A O 1
ATOM 1451 N N . ASN A 1 193 ? 33.720 37.990 37.739 1.00 14.69 191 ASN A N 1
ATOM 1452 C CA . ASN A 1 193 ? 34.684 36.906 37.822 1.00 12.95 191 ASN A CA 1
ATOM 1453 C C . ASN A 1 193 ? 35.526 36.966 39.113 1.00 15.43 191 ASN A C 1
ATOM 1454 O O . ASN A 1 193 ? 35.728 35.997 39.799 1.00 16.61 191 ASN A O 1
ATOM 1459 N N . SER A 1 194 ? 35.996 38.174 39.424 1.00 13.39 192 SER A N 1
ATOM 1460 C CA . SER A 1 194 ? 36.749 38.382 40.690 1.00 15.77 192 SER A CA 1
ATOM 1461 C C . SER A 1 194 ? 35.902 38.069 41.906 1.00 14.31 192 SER A C 1
ATOM 1462 O O . SER A 1 194 ? 36.438 37.447 42.830 1.00 16.14 192 SER A O 1
ATOM 1465 N N . MET A 1 195 ? 34.664 38.583 41.957 1.00 14.62 193 MET A N 1
ATOM 1466 C CA . MET A 1 195 ? 33.719 38.281 43.050 1.00 10.72 193 MET A CA 1
ATOM 1467 C C . MET A 1 195 ? 33.651 36.770 43.236 1.00 10.86 193 MET A C 1
ATOM 1468 O O . MET A 1 195 ? 33.793 36.252 44.363 1.00 13.11 193 MET A O 1
ATOM 1473 N N . LEU A 1 196 ? 33.448 36.057 42.136 1.00 11.99 194 LEU A N 1
ATOM 1474 C CA . LEU A 1 196 ? 33.220 34.600 42.284 1.00 14.09 194 LEU A CA 1
ATOM 1475 C C . LEU A 1 196 ? 34.454 33.864 42.759 1.00 14.95 194 LEU A C 1
ATOM 1476 O O . LEU A 1 196 ? 34.379 33.017 43.617 1.00 15.37 194 LEU A O 1
ATOM 1481 N N . LYS A 1 197 ? 35.599 34.309 42.252 1.00 13.82 195 LYS A N 1
ATOM 1482 C CA . LYS A 1 197 ? 36.953 33.697 42.650 1.00 13.58 195 LYS A CA 1
ATOM 1483 C C . LYS A 1 197 ? 37.145 33.945 44.138 1.00 14.51 195 LYS A C 1
ATOM 1484 O O . LYS A 1 197 ? 37.531 33.030 44.921 1.00 18.24 195 LYS A O 1
ATOM 1490 N N . SER A 1 198 ? 36.815 35.153 44.587 1.00 15.61 196 SER A N 1
ATOM 1491 C CA . SER A 1 198 ? 37.007 35.460 46.019 1.00 17.34 196 SER A CA 1
ATOM 1492 C C . SER A 1 198 ? 36.032 34.684 46.911 1.00 14.51 196 SER A C 1
ATOM 1493 O O . SER A 1 198 ? 36.293 34.570 48.133 1.00 18.35 196 SER A O 1
ATOM 1496 N N . LEU A 1 199 ? 34.871 34.216 46.368 1.00 16.27 197 LEU A N 1
ATOM 1497 C CA . LEU A 1 199 ? 33.972 33.382 47.094 1.00 16.32 197 LEU A CA 1
ATOM 1498 C C . LEU A 1 199 ? 34.170 31.886 46.922 1.00 17.09 197 LEU A C 1
ATOM 1499 O O . LEU A 1 199 ? 33.329 31.126 47.509 1.00 22.73 197 LEU A O 1
ATOM 1504 N N . GLY A 1 200 ? 35.264 31.484 46.289 1.00 16.99 198 GLY A N 1
ATOM 1505 C CA . GLY A 1 200 ? 35.665 30.092 46.243 1.00 17.22 198 GLY A CA 1
ATOM 1506 C C . GLY A 1 200 ? 35.376 29.370 44.929 1.00 19.43 198 GLY A C 1
ATOM 1507 O O . GLY A 1 200 ? 35.604 28.138 44.852 1.00 16.98 198 GLY A O 1
ATOM 1508 N N . VAL A 1 201 ? 34.852 30.081 43.904 1.00 17.72 199 VAL A N 1
ATOM 1509 C CA . VAL A 1 201 ? 34.658 29.440 42.601 1.00 15.80 199 VAL A CA 1
ATOM 1510 C C . VAL A 1 201 ? 35.964 29.371 41.871 1.00 16.23 199 VAL A C 1
ATOM 1511 O O . VAL A 1 201 ? 36.709 30.378 41.750 1.00 15.98 199 VAL A O 1
ATOM 1515 N N . THR A 1 202 ? 36.284 28.198 41.329 1.00 14.29 200 THR A N 1
ATOM 1516 C CA . THR A 1 202 ? 37.334 28.199 40.371 1.00 18.29 200 THR A CA 1
ATOM 1517 C C . THR A 1 202 ? 36.837 28.603 38.965 1.00 17.71 200 THR A C 1
ATOM 1518 O O . THR A 1 202 ? 35.785 28.145 38.453 1.00 18.81 200 THR A O 1
ATOM 1522 N N . THR A 1 203 ? 37.581 29.489 38.371 1.00 18.11 201 THR A N 1
ATOM 1523 C CA A THR A 1 203 ? 37.130 30.003 37.105 0.50 19.01 201 THR A CA 1
ATOM 1524 C CA B THR A 1 203 ? 37.137 30.146 37.125 0.50 18.85 201 THR A CA 1
ATOM 1525 C C . THR A 1 203 ? 38.206 30.174 36.053 1.00 24.83 201 THR A C 1
ATOM 1526 O O . THR A 1 203 ? 39.398 30.240 36.377 1.00 23.54 201 THR A O 1
ATOM 1533 N N . LYS A 1 204 ? 37.805 30.167 34.781 1.00 17.99 202 LYS A N 1
ATOM 1534 C CA . LYS A 1 204 ? 38.714 30.479 33.676 1.00 22.22 202 LYS A CA 1
ATOM 1535 C C . LYS A 1 204 ? 38.098 31.702 33.004 1.00 27.91 202 LYS A C 1
ATOM 1536 O O . LYS A 1 204 ? 37.018 31.557 32.388 1.00 29.31 202 LYS A O 1
ATOM 1542 N N . PHE A 1 205 ? 38.770 32.861 33.054 1.00 18.47 203 PHE A N 1
ATOM 1543 C CA . PHE A 1 205 ? 38.275 34.101 32.422 1.00 23.18 203 PHE A CA 1
ATOM 1544 C C . PHE A 1 205 ? 39.008 34.428 31.161 1.00 21.20 203 PHE A C 1
ATOM 1545 O O . PHE A 1 205 ? 40.231 34.630 31.257 1.00 23.34 203 PHE A O 1
ATOM 1553 N N . HIS A 1 206 ? 38.349 34.568 30.004 1.00 16.42 204 HIS A N 1
ATOM 1554 C CA . HIS A 1 206 ? 39.129 34.829 28.771 1.00 20.21 204 HIS A CA 1
ATOM 1555 C C . HIS A 1 206 ? 38.646 36.117 28.168 1.00 22.84 204 HIS A C 1
ATOM 1556 O O . HIS A 1 206 ? 37.469 36.244 27.945 1.00 19.91 204 HIS A O 1
ATOM 1563 N N . SER A 1 207 ? 39.578 37.065 27.914 1.00 16.87 205 SER A N 1
ATOM 1564 C CA . SER A 1 207 ? 39.220 38.376 27.344 1.00 20.32 205 SER A CA 1
ATOM 1565 C C . SER A 1 207 ? 39.660 38.361 25.875 1.00 19.93 205 SER A C 1
ATOM 1566 O O . SER A 1 207 ? 40.760 37.848 25.541 1.00 20.64 205 SER A O 1
ATOM 1569 N N . PHE A 1 208 ? 38.770 38.776 24.994 1.00 16.04 206 PHE A N 1
ATOM 1570 C CA . PHE A 1 208 ? 38.969 38.780 23.549 1.00 16.83 206 PHE A CA 1
ATOM 1571 C C . PHE A 1 208 ? 39.044 40.233 23.108 1.00 20.27 206 PHE A C 1
ATOM 1572 O O . PHE A 1 208 ? 37.988 40.887 23.034 1.00 19.50 206 PHE A O 1
ATOM 1580 N N . PRO A 1 209 ? 40.287 40.739 22.824 1.00 21.11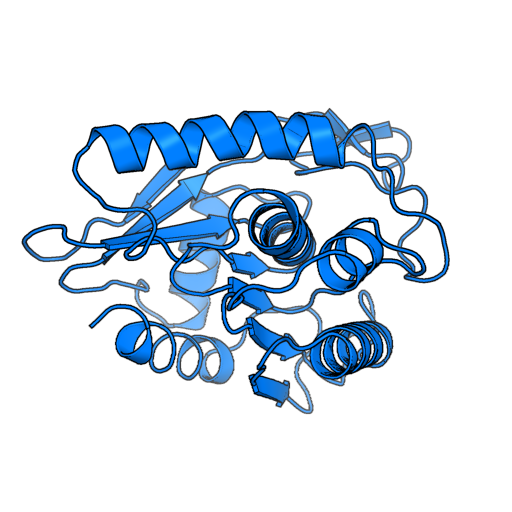 207 PRO A N 1
ATOM 1581 C CA . PRO A 1 209 ? 40.407 42.110 22.269 1.00 26.79 207 PRO A CA 1
ATOM 1582 C C . PRO A 1 209 ? 39.692 42.219 20.891 1.00 21.23 207 PRO A C 1
ATOM 1583 O O . PRO A 1 209 ? 39.622 41.239 20.130 1.00 24.80 207 PRO A O 1
ATOM 1587 N N . ASN A 1 210 ? 39.177 43.395 20.560 1.00 25.40 208 ASN A N 1
ATOM 1588 C CA . ASN A 1 210 ? 38.449 43.544 19.276 1.00 32.29 208 ASN A CA 1
ATOM 1589 C C . ASN A 1 210 ? 37.158 42.721 19.110 1.00 31.43 208 ASN A C 1
ATOM 1590 O O . ASN A 1 210 ? 36.631 42.666 18.021 1.00 26.86 208 ASN A O 1
ATOM 1595 N N . VAL A 1 211 ? 36.657 42.071 20.165 1.00 24.28 209 VAL A N 1
ATOM 1596 C CA . VAL A 1 211 ? 35.382 41.400 20.092 1.00 19.59 209 VAL A CA 1
ATOM 1597 C C . VAL A 1 211 ? 34.382 42.303 20.873 1.00 13.86 209 VAL A C 1
ATOM 1598 O O . VAL A 1 211 ? 34.720 42.835 21.968 1.00 15.67 209 VAL A O 1
ATOM 1602 N N . TYR A 1 212 ? 33.225 42.503 20.288 1.00 16.84 210 TYR A N 1
ATOM 1603 C CA . TYR A 1 212 ? 32.237 43.363 20.919 1.00 13.85 210 TYR A CA 1
ATOM 1604 C C . TYR A 1 212 ? 31.182 42.467 21.667 1.00 18.52 210 TYR A C 1
ATOM 1605 O O . TYR A 1 212 ? 31.542 41.479 22.298 1.00 17.09 210 TYR A O 1
ATOM 1614 N N . HIS A 1 213 ? 29.917 42.816 21.580 1.00 15.54 211 HIS A N 1
ATOM 1615 C CA . HIS A 1 213 ? 28.828 42.000 22.251 1.00 13.23 211 HIS A CA 1
ATOM 1616 C C . HIS A 1 213 ? 28.363 40.977 21.223 1.00 13.52 211 HIS A C 1
ATOM 1617 O O . HIS A 1 213 ? 27.330 41.190 20.541 1.00 12.80 211 HIS A O 1
ATOM 1624 N N . GLU A 1 214 ? 29.061 39.845 21.162 1.00 14.14 212 GLU A N 1
ATOM 1625 C CA . GLU A 1 214 ? 28.839 38.927 20.001 1.00 13.49 212 GLU A CA 1
ATOM 1626 C C . GLU A 1 214 ? 29.507 37.622 20.353 1.00 14.25 212 GLU A C 1
ATOM 1627 O O . GLU A 1 214 ? 30.364 37.593 21.260 1.00 16.59 212 GLU A O 1
ATOM 1633 N N . LEU A 1 215 ? 29.243 36.596 19.563 1.00 15.57 213 LEU A N 1
ATOM 1634 C CA . LEU A 1 215 ? 30.000 35.326 19.634 1.00 19.04 213 LEU A CA 1
ATOM 1635 C C . LEU A 1 215 ? 31.152 35.392 18.666 1.00 16.96 213 LEU A C 1
ATOM 1636 O O . LEU A 1 215 ? 30.936 35.899 17.552 1.00 19.09 213 LEU A O 1
ATOM 1641 N N . SER A 1 216 ? 32.351 34.836 18.982 1.00 20.66 214 SER A N 1
ATOM 1642 C CA . SER A 1 216 ? 33.382 34.660 17.943 1.00 18.60 214 SER A CA 1
ATOM 1643 C C . SER A 1 216 ? 33.810 33.160 17.820 1.00 20.24 214 SER A C 1
ATOM 1644 O O . SER A 1 216 ? 33.670 32.358 18.743 1.00 16.67 214 SER A O 1
ATOM 1647 N N . LYS A 1 217 ? 34.290 32.820 16.644 1.00 18.81 215 LYS A N 1
ATOM 1648 C CA . LYS A 1 217 ? 34.761 31.452 16.366 1.00 21.74 215 LYS A CA 1
ATOM 1649 C C . LYS A 1 217 ? 35.817 31.021 17.402 1.00 19.28 215 LYS A C 1
ATOM 1650 O O . LYS A 1 217 ? 35.819 29.882 17.860 1.00 19.04 215 LYS A O 1
ATOM 1656 N N . THR A 1 218 ? 36.752 31.890 17.747 1.00 20.80 216 THR A N 1
ATOM 1657 C CA . THR A 1 218 ? 37.819 31.448 18.609 1.00 21.33 216 THR A CA 1
ATOM 1658 C C . THR A 1 218 ? 37.226 31.161 19.991 1.00 19.77 216 THR A C 1
ATOM 1659 O O . THR A 1 218 ? 37.563 30.212 20.648 1.00 19.68 216 THR A O 1
ATOM 1663 N N . GLU A 1 219 ? 36.365 32.060 20.416 1.00 15.78 217 GLU A N 1
ATOM 1664 C CA . GLU A 1 219 ? 35.664 31.880 21.688 1.00 16.51 217 GLU A CA 1
ATOM 1665 C C . GLU A 1 219 ? 34.883 30.568 21.745 1.00 13.99 217 GLU A C 1
ATOM 1666 O O . GLU A 1 219 ? 35.000 29.836 22.740 1.00 12.38 217 GLU A O 1
ATOM 1672 N N . LEU A 1 220 ? 34.040 30.303 20.733 1.00 15.84 218 LEU A N 1
ATOM 1673 C CA . LEU A 1 220 ? 33.294 29.066 20.695 1.00 13.85 218 LEU A CA 1
ATOM 1674 C C . LEU A 1 220 ? 34.232 27.834 20.629 1.00 18.25 218 LEU A C 1
ATOM 1675 O O . LEU A 1 220 ? 33.906 26.830 21.218 1.00 18.02 218 LEU A O 1
ATOM 1680 N N . ASP A 1 221 ? 35.366 27.930 19.898 1.00 16.29 219 ASP A N 1
ATOM 1681 C CA . ASP A 1 221 ? 36.329 26.800 19.873 1.00 19.29 219 ASP A CA 1
ATOM 1682 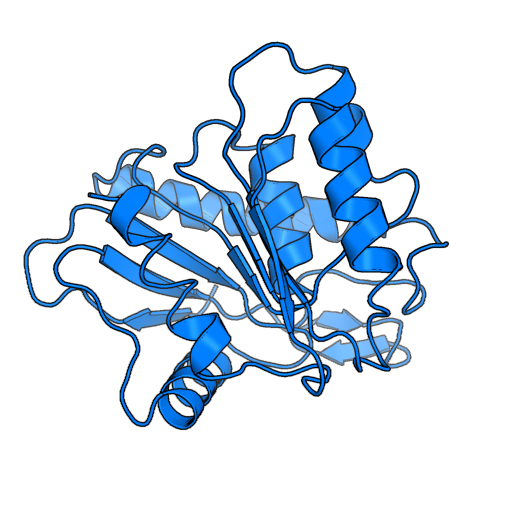C C . ASP A 1 221 ? 36.902 26.505 21.246 1.00 16.79 219 ASP A C 1
ATOM 1683 O O . ASP A 1 221 ? 37.045 25.306 21.668 1.00 17.13 219 ASP A O 1
ATOM 1688 N N . ILE A 1 222 ? 37.301 27.537 21.992 1.00 17.73 220 ILE A N 1
ATOM 1689 C CA A ILE A 1 222 ? 37.882 27.376 23.332 0.50 17.42 220 ILE A CA 1
ATOM 1690 C CA B ILE A 1 222 ? 37.896 27.236 23.310 0.50 14.85 220 ILE A CA 1
ATOM 1691 C C . ILE A 1 222 ? 36.836 26.795 24.283 1.00 17.13 220 ILE A C 1
ATOM 1692 O O . ILE A 1 222 ? 37.178 25.993 25.160 1.00 18.13 220 ILE A O 1
ATOM 1701 N N . LEU A 1 223 ? 35.615 27.338 24.138 1.00 14.17 221 LEU A N 1
ATOM 1702 C CA . LEU A 1 223 ? 34.422 26.835 24.871 1.00 10.84 221 LEU A CA 1
ATOM 1703 C C . LEU A 1 223 ? 34.278 25.318 24.648 1.00 10.95 221 LEU A C 1
ATOM 1704 O O . LEU A 1 223 ? 34.133 24.573 25.635 1.00 13.67 221 LEU A O 1
ATOM 1709 N N . LYS A 1 224 ? 34.389 24.867 23.394 1.00 13.17 222 LYS A N 1
ATOM 1710 C CA . LYS A 1 224 ? 34.108 23.453 23.076 1.00 14.27 222 LYS A CA 1
ATOM 1711 C C . LYS A 1 224 ? 35.096 22.527 23.750 1.00 14.26 222 LYS A C 1
ATOM 1712 O O . LYS A 1 224 ? 34.749 21.518 24.399 1.00 14.22 222 LYS A O 1
ATOM 1718 N N . LEU A 1 225 ? 36.365 22.987 23.677 1.00 15.25 223 LEU A N 1
ATOM 1719 C CA . LEU A 1 225 ? 37.519 22.284 24.334 1.00 18.25 223 LEU A CA 1
ATOM 1720 C C . LEU A 1 225 ? 37.265 22.157 25.821 1.00 20.79 223 LEU A C 1
ATOM 1721 O O . LEU A 1 225 ? 37.408 21.073 26.409 1.00 18.95 223 LEU A O 1
ATOM 1726 N N . TRP A 1 226 ? 36.813 23.259 26.467 1.00 16.97 224 TRP A N 1
ATOM 1727 C CA A TRP A 1 226 ? 36.640 23.187 27.904 0.50 17.81 224 TRP A CA 1
ATOM 1728 C CA B TRP A 1 226 ? 36.600 23.228 27.919 0.50 13.37 224 TRP A CA 1
ATOM 1729 C C . TRP A 1 226 ? 35.427 22.300 28.266 1.00 13.08 224 TRP A C 1
ATOM 1730 O O . TRP A 1 226 ? 35.494 21.553 29.262 1.00 14.95 224 TRP A O 1
ATOM 1751 N N . ILE A 1 227 ? 34.313 22.397 27.499 1.00 14.61 225 ILE A N 1
ATOM 1752 C CA . ILE A 1 227 ? 33.192 21.476 27.661 1.00 13.39 225 ILE A CA 1
ATOM 1753 C C . ILE A 1 227 ? 33.628 19.993 27.704 1.00 11.25 225 ILE A C 1
ATOM 1754 O O . ILE A 1 227 ? 33.287 19.248 28.662 1.00 14.41 225 ILE A O 1
ATOM 1759 N N . LEU A 1 228 ? 34.463 19.633 26.727 1.00 17.42 226 LEU A N 1
ATOM 1760 C CA . LEU A 1 228 ? 34.987 18.255 26.667 1.00 17.17 226 LEU A CA 1
ATOM 1761 C C . LEU A 1 228 ? 35.795 17.863 27.920 1.00 23.39 226 LEU A C 1
ATOM 1762 O O . LEU A 1 228 ? 35.744 16.668 28.314 1.00 22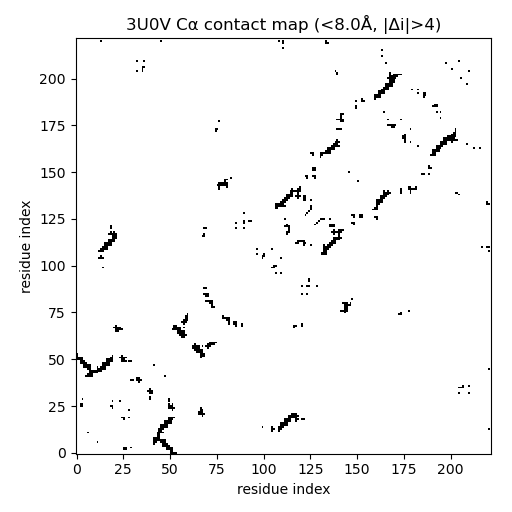.49 226 LEU A O 1
ATOM 1767 N N . THR A 1 229 ? 36.571 18.793 28.537 1.00 20.43 227 THR A N 1
ATOM 1768 C CA . THR A 1 229 ? 37.201 18.500 29.820 1.00 17.38 227 THR A CA 1
ATOM 1769 C C . THR A 1 229 ? 36.169 18.265 30.942 1.00 22.16 227 THR A C 1
ATOM 1770 O O . THR A 1 229 ? 36.382 17.480 31.865 1.00 23.55 227 THR A O 1
ATOM 1774 N N . LYS A 1 230 ? 35.060 18.939 30.909 1.00 18.38 228 LYS A N 1
ATOM 1775 C CA . LYS A 1 230 ? 34.076 18.780 31.994 1.00 15.70 228 LYS A CA 1
ATOM 1776 C C . LYS A 1 230 ? 33.066 17.610 31.827 1.00 18.24 228 LYS A C 1
ATOM 1777 O O . LYS A 1 230 ? 32.559 17.103 32.814 1.00 17.46 228 LYS A O 1
ATOM 1783 N N . LEU A 1 231 ? 32.807 17.209 30.565 1.00 20.18 229 LEU A N 1
ATOM 1784 C CA . LEU A 1 231 ? 31.975 16.073 30.208 1.00 18.58 229 LEU A CA 1
ATOM 1785 C C . LEU A 1 231 ? 32.730 15.091 29.325 1.00 19.33 229 LEU A C 1
ATOM 1786 O O . LEU A 1 231 ? 32.393 14.922 28.115 1.00 24.21 229 LEU A O 1
ATOM 1791 N N . PRO A 1 232 ? 33.801 14.488 29.891 1.00 20.41 230 PRO A N 1
ATOM 1792 C CA . PRO A 1 232 ? 34.402 13.407 29.131 1.00 23.29 230 PRO A CA 1
ATOM 1793 C C . PRO A 1 232 ? 33.351 12.196 29.062 1.00 23.47 230 PRO A C 1
ATOM 1794 O O . PRO A 1 232 ? 33.384 11.493 28.047 1.00 46.09 230 PRO A O 1
#

Solvent-accessible surface area: 9765 Å² total; per-residue (Å²): 59,146,86,12,73,12,73,20,84,34,205,56,40,0,0,0,2,0,0,0,4,62,50,39,33,0,83,27,0,54,94,74,0,82,127,27,33,139,123,38,9,62,9,108,77,3,38,0,2,1,0,28,0,56,94,74,49,14,66,51,94,197,36,29,117,11,37,0,1,3,10,20,91,128,81,30,10,105,14,94,24,37,60,118,8,1,57,96,10,9,106,49,1,22,81,4,0,68,74,6,57,190,83,62,10,128,46,83,49,0,0,0,0,0,10,16,4,0,0,2,0,0,0,0,0,0,0,62,69,12,53,80,8,17,0,0,0,0,0,1,1,3,2,4,89,84,0,13,0,16,101,26,4,133,170,39,152,47,146,30,7,36,0,2,0,0,1,1,69,31,5,141,110,8,72,25,63,32,0,71,51,0,9,68,69,0,129,93,33,51,5,91,19,97,58,62,55,24,98,127,22,123,45,64,9,23,124,63,4,3,65,56,1,71,118,19,0,80,98,54,4,128

InterPro domains:
  IPR003140 Phospholipase/carboxylesterase/thioesterase [PF02230] (12-225)
  IPR029058 Alpha/Beta hydrolase fold [G3DSA:3.40.50.1820] (1-237)
  IPR029058 Alpha/Beta hydrolase fold [SSF53474] (14-229)
  IPR050565 Acyl-protein thioesterase 1-2/Carboxylesterase-like [PTHR10655] (17-232)

GO terms:
  GO:0008474 palmitoyl-(protein) hydrolase activity (F, IDA)
  GO:0160049 negative regulation of cGAS/STING signaling pathway (P, IDA)
  GO:0008474 palmitoyl-(protein) hydrolase activity (F, EXP)
  GO:0016788 hydrolase activity, acting on ester bonds (F, IDA)
  GO:0005739 mitochondrion (C, HTP)
  GO:0005515 protein binding (F, IPI)
  GO:0005829 cytosol (C, IDA)

Sequence (222 aa):
LQRCIVSPAGRHSASLIFLHGSGDSGQGLRMWIKQVLNQDLTFQHIKIIYPTAPPRSYTPMKGGISNVWFDRFKKITNDDCPEHLEESIDVMCQVLTDLIDEEVKSGIKKNRILIIGGFSMGGCMAMHLAYRNHQDVAGVFALSSFLNKASAVYQALQKSNGVLPELFQCHGTTADELVLHHSWAEETNSMLKSLGVTTTKFHSFPNVYHELSKTELDIILKLWWILTKLP

Foldseek 3Di:
DAKDKAAALDAAAFEEEEEEAKQAFQVRVQVQVCVQQVHGDHHNHYMYIYGWQDWFFEVVVVGDTGRAQFHQVDQDLADAGPVVSLVVSLVVVVVVVVVVVVVVHDQQRYEYAYEERRRVSQLCNFQPPRQNHLAYEYEAYAHHPPYVSLVSLQPDDDQGHAYEYEYECAEPRRHVVRRVVRVVSVVVSPHHYDYYYHYPDYRGDHPVNVVVVSVVSVVSND

B-factor: mean 19.66, std 8.14, range [5.66, 67.48]

CATH classification: 3.40.50.1820